Protein AF-0000000075077220 (afdb_homodimer)

pLDDT: mean 98.11, std 3.14, range [69.81, 98.94]

Structure (mmCIF, N/CA/C/O backbone):
data_AF-0000000075077220-model_v1
#
loop_
_entity.id
_entity.type
_entity.pdbx_description
1 polymer 'Antibiotic biosynthesis monooxygenase'
#
loop_
_atom_site.group_PDB
_atom_site.id
_atom_site.type_symbol
_atom_site.label_atom_id
_atom_site.label_alt_id
_atom_site.label_comp_id
_atom_site.label_asym_id
_atom_site.label_entity_id
_atom_site.label_seq_id
_atom_site.pdbx_PDB_ins_code
_atom_site.Cartn_x
_atom_site.Cartn_y
_atom_site.Cartn_z
_atom_site.occupancy
_atom_site.B_iso_or_equiv
_atom_site.auth_seq_id
_atom_site.auth_comp_id
_atom_site.auth_asym_id
_atom_site.auth_atom_id
_atom_site.pdbx_PDB_model_num
ATOM 1 N N . MET A 1 1 ? 5.246 -8.039 8.859 1 95.25 1 MET A N 1
ATOM 2 C CA . MET A 1 1 ? 5.109 -6.598 9.062 1 95.25 1 MET A CA 1
ATOM 3 C C . MET A 1 1 ? 3.67 -6.234 9.414 1 95.25 1 MET A C 1
ATOM 5 O O . MET A 1 1 ? 2.729 -6.871 8.938 1 95.25 1 MET A O 1
ATOM 9 N N . HIS A 1 2 ? 3.469 -5.238 10.32 1 98.38 2 HIS A N 1
ATOM 10 C CA . HIS A 1 2 ? 2.18 -4.617 10.609 1 98.38 2 HIS A CA 1
ATOM 11 C C . HIS A 1 2 ? 1.89 -3.477 9.641 1 98.38 2 HIS A C 1
ATOM 13 O O . HIS A 1 2 ? 2.555 -2.439 9.68 1 98.38 2 HIS A O 1
ATOM 19 N N . VAL A 1 3 ? 0.867 -3.68 8.766 1 98.75 3 VAL A N 1
ATOM 20 C CA . VAL A 1 3 ? 0.624 -2.709 7.699 1 98.75 3 VAL A CA 1
ATOM 21 C C . VAL A 1 3 ? -0.784 -2.135 7.836 1 98.75 3 VAL A C 1
ATOM 23 O O . VAL A 1 3 ? -1.736 -2.867 8.117 1 98.75 3 VAL A O 1
ATOM 26 N N . THR A 1 4 ? -0.879 -0.854 7.668 1 98.88 4 THR A N 1
ATOM 27 C CA . THR A 1 4 ? -2.168 -0.176 7.582 1 98.88 4 THR A CA 1
ATOM 28 C C . THR A 1 4 ? -2.258 0.653 6.305 1 98.88 4 THR A C 1
ATOM 30 O O . THR A 1 4 ? -1.327 1.391 5.969 1 98.88 4 THR A O 1
ATOM 33 N N . LEU A 1 5 ? -3.283 0.461 5.508 1 98.94 5 LEU A N 1
ATOM 34 C CA . LEU A 1 5 ? -3.668 1.419 4.477 1 98.94 5 LEU A CA 1
ATOM 35 C C . LEU A 1 5 ? -4.664 2.436 5.023 1 98.94 5 LEU A C 1
ATOM 37 O O . LEU A 1 5 ? -5.789 2.078 5.383 1 98.94 5 LEU A O 1
ATOM 41 N N . VAL A 1 6 ? -4.242 3.662 5.098 1 98.94 6 VAL A N 1
ATOM 42 C CA . VAL A 1 6 ? -5.129 4.727 5.551 1 98.94 6 VAL A CA 1
ATOM 43 C C . VAL A 1 6 ? -5.758 5.422 4.344 1 98.94 6 VAL A C 1
ATOM 45 O O . VAL A 1 6 ? -5.055 6.051 3.547 1 98.94 6 VAL A O 1
ATOM 48 N N . HIS A 1 7 ? -7.023 5.266 4.23 1 98.88 7 HIS A N 1
ATOM 49 C CA . HIS A 1 7 ? -7.789 5.934 3.182 1 98.88 7 HIS A CA 1
ATOM 50 C C . HIS A 1 7 ? -8.172 7.348 3.598 1 98.88 7 HIS A C 1
ATOM 52 O O . HIS A 1 7 ? -8.82 7.543 4.633 1 98.88 7 HIS A O 1
ATOM 58 N N . VAL A 1 8 ? -7.77 8.305 2.773 1 98.94 8 VAL A N 1
ATOM 59 C CA . VAL A 1 8 ? -7.949 9.719 3.1 1 98.94 8 VAL A CA 1
ATOM 60 C C . VAL A 1 8 ? -8.68 10.422 1.958 1 98.94 8 VAL A C 1
ATOM 62 O O . VAL A 1 8 ? -8.32 10.258 0.79 1 98.94 8 VAL A O 1
ATOM 65 N N . HIS A 1 9 ? -9.695 11.094 2.301 1 98.88 9 HIS A N 1
ATOM 66 C CA . HIS A 1 9 ? -10.383 12 1.387 1 98.88 9 HIS A CA 1
ATOM 67 C C . HIS A 1 9 ? -10.312 13.438 1.878 1 98.88 9 HIS A C 1
ATOM 69 O O . HIS A 1 9 ? -10.859 13.766 2.934 1 98.88 9 HIS A O 1
ATOM 75 N N . VAL A 1 10 ? -9.711 14.273 1.086 1 98.88 10 VAL A N 1
ATOM 76 C CA . VAL A 1 10 ? -9.406 15.656 1.462 1 98.88 10 VAL A CA 1
ATOM 77 C C . VAL A 1 10 ? -10.328 16.609 0.709 1 98.88 10 VAL A C 1
ATOM 79 O O . VAL A 1 10 ? -10.617 16.406 -0.472 1 98.88 10 VAL A O 1
ATOM 82 N N . LYS A 1 11 ? -10.766 17.656 1.387 1 98.81 11 LYS A N 1
ATOM 83 C CA . LYS A 1 11 ? -11.469 18.75 0.705 1 98.81 11 LYS A CA 1
ATOM 84 C C . LYS A 1 11 ? -10.617 19.344 -0.413 1 98.81 11 LYS A C 1
ATOM 86 O O . LYS A 1 11 ? -9.422 19.578 -0.23 1 98.81 11 LYS A O 1
ATOM 91 N N . LEU A 1 12 ? -11.281 19.625 -1.462 1 98.06 12 LEU A N 1
ATOM 92 C CA 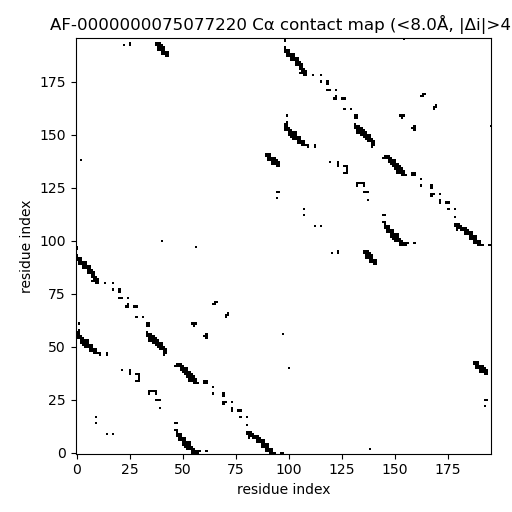. LEU A 1 12 ? -10.555 19.969 -2.682 1 98.06 12 LEU A CA 1
ATOM 93 C C . LEU A 1 12 ? -9.75 21.25 -2.494 1 98.06 12 LEU A C 1
ATOM 95 O O . LEU A 1 12 ? -8.703 21.422 -3.115 1 98.06 12 LEU A O 1
ATOM 99 N N . ASP A 1 13 ? -10.164 22.094 -1.646 1 98.44 13 ASP A N 1
ATOM 100 C CA . ASP A 1 13 ? -9.492 23.375 -1.46 1 98.44 13 ASP A CA 1
ATOM 101 C C . ASP A 1 13 ? -8.297 23.25 -0.521 1 98.44 13 ASP A C 1
ATOM 103 O O . ASP A 1 13 ? -7.559 24.203 -0.302 1 98.44 13 ASP A O 1
ATOM 107 N N . HIS A 1 14 ? -8.039 22 -0.077 1 98.81 14 HIS A N 1
ATOM 108 C CA . HIS A 1 14 ? -6.953 21.828 0.887 1 98.81 14 HIS A CA 1
ATOM 109 C C . HIS A 1 14 ? -5.961 20.766 0.417 1 98.81 14 HIS A C 1
ATOM 111 O O . HIS A 1 14 ? -5.137 20.297 1.201 1 98.81 14 HIS A O 1
ATOM 117 N N . ILE A 1 15 ? -5.992 20.438 -0.842 1 98.81 15 ILE A N 1
ATOM 118 C CA . ILE A 1 15 ? -5.16 19.359 -1.359 1 98.81 15 ILE A CA 1
ATOM 119 C C . ILE A 1 15 ? -3.686 19.703 -1.188 1 98.81 15 ILE A C 1
ATOM 121 O O . ILE A 1 15 ? -2.91 18.922 -0.644 1 98.81 15 ILE A O 1
ATOM 125 N N . ASP A 1 16 ? -3.283 20.906 -1.574 1 98.81 16 ASP A N 1
ATOM 126 C CA . ASP A 1 16 ? -1.881 21.297 -1.476 1 98.81 16 ASP A CA 1
ATOM 127 C C . ASP A 1 16 ? -1.436 21.375 -0.018 1 98.81 16 ASP A C 1
ATOM 129 O O . ASP A 1 16 ? -0.317 20.984 0.319 1 98.81 16 ASP A O 1
ATOM 133 N N . ASP A 1 17 ? -2.266 21.938 0.781 1 98.88 17 ASP A N 1
ATOM 134 C CA . ASP A 1 17 ? -1.979 22.016 2.209 1 98.88 17 ASP A CA 1
ATOM 135 C C . ASP A 1 17 ? -1.771 20.625 2.811 1 98.88 17 ASP A C 1
ATOM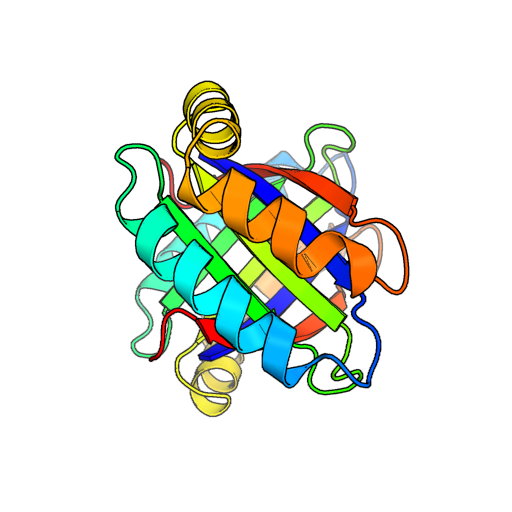 137 O O . ASP A 1 17 ? -0.838 20.422 3.588 1 98.88 17 ASP A O 1
ATOM 141 N N . PHE A 1 18 ? -2.648 19.75 2.414 1 98.94 18 PHE A N 1
ATOM 142 C CA . PHE A 1 18 ? -2.57 18.375 2.916 1 98.94 18 PHE A CA 1
ATOM 143 C C . PHE A 1 18 ? -1.264 17.719 2.49 1 98.94 18 PHE A C 1
ATOM 145 O O . PHE A 1 18 ? -0.6 17.062 3.299 1 98.94 18 PHE A O 1
ATOM 152 N N . ILE A 1 19 ? -0.891 17.922 1.241 1 98.88 19 ILE A N 1
ATOM 153 C CA . ILE A 1 19 ? 0.339 17.328 0.724 1 98.88 19 ILE A CA 1
ATOM 154 C C . ILE A 1 19 ? 1.537 17.859 1.503 1 98.88 19 ILE A C 1
ATOM 156 O O . ILE A 1 19 ? 2.408 17.094 1.922 1 98.88 19 ILE A O 1
ATOM 160 N N . ALA A 1 20 ? 1.551 19.141 1.8 1 98.88 20 ALA A N 1
ATOM 161 C CA . ALA A 1 20 ? 2.656 19.766 2.521 1 98.88 20 ALA A CA 1
ATOM 162 C C . ALA A 1 20 ? 2.738 19.234 3.955 1 98.88 20 ALA A C 1
ATOM 164 O O . ALA A 1 20 ? 3.82 18.891 4.434 1 98.88 20 ALA A O 1
ATOM 165 N N . ALA A 1 21 ? 1.592 19.188 4.609 1 98.94 21 ALA A N 1
ATOM 166 C CA . ALA A 1 21 ? 1.56 18.688 5.984 1 98.94 21 ALA A CA 1
ATOM 167 C C . ALA A 1 21 ? 1.972 17.219 6.055 1 98.94 21 ALA A C 1
ATOM 169 O O . ALA A 1 21 ? 2.688 16.812 6.973 1 98.94 21 ALA A O 1
ATOM 170 N N . THR A 1 22 ? 1.546 16.469 5.121 1 98.88 22 THR A N 1
ATOM 171 C CA . THR A 1 22 ? 1.806 15.031 5.133 1 98.88 22 THR A CA 1
ATOM 172 C C . THR A 1 22 ? 3.26 14.742 4.766 1 98.88 22 THR A C 1
ATOM 174 O O . THR A 1 22 ? 3.844 13.773 5.25 1 98.88 22 THR A O 1
ATOM 177 N N . LYS A 1 23 ? 3.838 15.609 3.961 1 98.81 23 LYS A N 1
ATOM 178 C CA . LYS A 1 23 ? 5.27 15.492 3.697 1 98.81 23 LYS A CA 1
ATOM 179 C C . LYS A 1 23 ? 6.074 15.547 4.992 1 98.81 23 LYS A C 1
ATOM 181 O O . LYS A 1 23 ? 6.984 14.742 5.199 1 98.81 23 LYS A O 1
ATOM 186 N N . ARG A 1 24 ? 5.746 16.484 5.84 1 98.75 24 ARG A N 1
ATOM 187 C CA . ARG A 1 24 ? 6.434 16.625 7.117 1 98.75 24 ARG A CA 1
ATOM 188 C C . ARG A 1 24 ? 6.246 15.383 7.98 1 98.75 24 ARG A C 1
ATOM 190 O O . ARG A 1 24 ? 7.199 14.906 8.602 1 98.75 24 ARG A O 1
ATOM 197 N N . ASN A 1 25 ? 5.051 14.898 8.008 1 98.81 25 ASN A N 1
ATOM 198 C CA . ASN A 1 25 ? 4.777 13.672 8.75 1 98.81 25 ASN A CA 1
ATOM 199 C C . ASN A 1 25 ? 5.555 12.492 8.18 1 98.81 25 ASN A C 1
ATOM 201 O O . ASN A 1 25 ? 6.109 11.688 8.93 1 98.81 25 ASN A O 1
ATOM 205 N N . HIS A 1 26 ? 5.559 12.359 6.867 1 98.81 26 HIS A N 1
ATOM 206 C CA . HIS A 1 26 ? 6.312 11.312 6.188 1 98.81 26 HIS A CA 1
ATOM 207 C C . HIS A 1 26 ? 7.789 11.367 6.562 1 98.81 26 HIS A C 1
ATOM 209 O O . HIS A 1 26 ? 8.367 10.359 6.98 1 98.81 26 HIS A O 1
ATOM 215 N N . GLU A 1 27 ? 8.375 12.547 6.473 1 98.75 27 GLU A N 1
ATOM 216 C CA . GLU A 1 27 ? 9.812 12.727 6.691 1 98.75 27 GLU A CA 1
ATOM 217 C C . GLU A 1 27 ? 10.203 12.367 8.125 1 98.75 27 GLU A C 1
ATOM 219 O O . GLU A 1 27 ? 11.281 11.836 8.359 1 98.75 27 GLU A O 1
ATOM 224 N N . ALA A 1 28 ? 9.359 12.664 9.008 1 98.81 28 ALA A N 1
ATOM 225 C CA . ALA A 1 28 ? 9.617 12.312 10.406 1 98.81 28 ALA A CA 1
ATOM 226 C C . ALA A 1 28 ? 9.367 10.828 10.664 1 98.81 28 ALA A C 1
ATOM 228 O O . ALA A 1 28 ? 10.117 10.18 11.383 1 98.81 28 ALA A O 1
ATOM 229 N N . SER A 1 29 ? 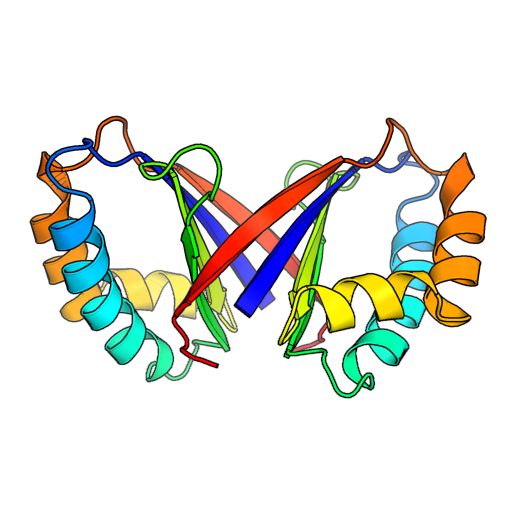8.305 10.258 10.07 1 98.81 29 SER A N 1
ATOM 230 C CA . SER A 1 29 ? 7.895 8.883 10.305 1 98.81 29 SER A CA 1
ATOM 231 C C . SER A 1 29 ? 8.961 7.898 9.828 1 98.81 29 SER A C 1
ATOM 233 O O . SER A 1 29 ? 9.219 6.891 10.492 1 98.81 29 SER A O 1
ATOM 235 N N . ILE A 1 30 ? 9.617 8.188 8.734 1 98.31 30 ILE A N 1
ATOM 236 C CA . ILE A 1 30 ? 10.57 7.234 8.164 1 98.31 30 ILE A CA 1
ATOM 237 C C . ILE A 1 30 ? 11.844 7.211 9 1 98.31 30 ILE A C 1
ATOM 239 O O . ILE A 1 30 ? 12.734 6.387 8.773 1 98.31 30 ILE A O 1
ATOM 243 N N . ARG A 1 31 ? 11.922 8.055 9.953 1 98.38 31 ARG A N 1
ATOM 244 C CA . ARG A 1 31 ? 13.07 8.078 10.852 1 98.38 31 ARG A CA 1
ATOM 245 C C . ARG A 1 31 ? 12.797 7.262 12.109 1 98.38 31 ARG A C 1
ATOM 247 O O . ARG A 1 31 ? 13.703 7.023 12.914 1 98.38 31 ARG A O 1
ATOM 254 N N . GLU A 1 32 ? 11.602 6.859 12.266 1 98.5 32 GLU A N 1
ATOM 255 C CA . GLU A 1 32 ? 11.25 6.027 13.414 1 98.5 32 GLU A CA 1
ATOM 256 C C . GLU A 1 32 ? 11.875 4.641 13.305 1 98.5 32 GLU A C 1
ATOM 258 O O . GLU A 1 32 ? 11.867 4.031 12.234 1 98.5 32 GLU A O 1
ATOM 263 N N . ALA A 1 33 ? 12.344 4.027 14.453 1 96.31 33 ALA A N 1
ATOM 264 C CA . ALA A 1 33 ? 13.086 2.77 14.461 1 96.31 33 ALA A CA 1
ATOM 265 C C . ALA A 1 33 ? 12.227 1.618 13.953 1 96.31 33 ALA A C 1
ATOM 267 O O . ALA A 1 33 ? 12.727 0.705 13.289 1 96.31 33 ALA A O 1
ATOM 268 N N . GLY A 1 34 ? 11.008 1.661 14.203 1 97.38 34 GLY A N 1
ATOM 269 C CA . GLY A 1 34 ? 10.141 0.55 13.844 1 97.38 34 GLY A CA 1
ATOM 270 C C . GLY A 1 34 ? 9.461 0.735 12.5 1 97.38 34 GLY A C 1
ATOM 271 O O . GLY A 1 34 ? 8.711 -0.138 12.047 1 97.38 34 GLY A O 1
ATOM 272 N N . ASN A 1 35 ? 9.719 1.857 11.789 1 98.31 35 ASN A N 1
ATOM 273 C CA . ASN A 1 35 ? 9.078 2.121 10.508 1 98.31 35 ASN A CA 1
ATOM 274 C C . ASN A 1 35 ? 9.781 1.39 9.367 1 98.31 35 ASN A C 1
ATOM 276 O O . ASN A 1 35 ? 11.008 1.41 9.273 1 98.31 35 ASN A O 1
ATOM 280 N N . ARG A 1 36 ? 9.078 0.755 8.555 1 97.44 36 ARG A N 1
ATOM 281 C CA . ARG A 1 36 ? 9.586 0.127 7.34 1 97.44 36 ARG A CA 1
ATOM 282 C C . ARG A 1 36 ? 9.227 0.947 6.105 1 97.44 36 ARG A C 1
ATOM 284 O O . ARG A 1 36 ? 10.039 1.102 5.195 1 97.44 36 ARG A O 1
ATOM 291 N N . ARG A 1 37 ? 7.969 1.417 6.203 1 97 37 ARG A N 1
ATOM 292 C CA . ARG A 1 37 ? 7.48 2.232 5.094 1 97 37 ARG A CA 1
ATOM 293 C C . ARG A 1 37 ? 6.438 3.234 5.57 1 97 37 ARG A C 1
ATOM 295 O O . ARG A 1 37 ? 5.617 2.922 6.438 1 97 37 ARG A O 1
ATOM 302 N N . PHE A 1 38 ? 6.422 4.379 4.938 1 98.69 38 PHE A N 1
ATOM 303 C CA . PHE A 1 38 ? 5.379 5.395 5.043 1 98.69 38 PHE A CA 1
ATOM 304 C C . PHE A 1 38 ? 5.191 6.121 3.717 1 98.69 38 PHE A C 1
ATOM 306 O O . PHE A 1 38 ? 5.707 7.227 3.531 1 98.69 38 PHE A O 1
ATOM 313 N N . ASP A 1 39 ? 4.52 5.531 2.811 1 98.81 39 ASP A N 1
ATOM 314 C CA . ASP A 1 39 ? 4.328 6.094 1.477 1 98.81 39 ASP A CA 1
ATOM 315 C C . ASP A 1 39 ? 3.055 6.934 1.411 1 98.81 39 ASP A C 1
ATOM 317 O O . ASP A 1 39 ? 2.035 6.57 1.999 1 98.81 39 ASP A O 1
ATOM 321 N N . VAL A 1 40 ? 3.133 8.008 0.71 1 98.94 40 VAL A N 1
ATOM 322 C CA . VAL A 1 40 ? 1.995 8.883 0.449 1 98.94 40 VAL A CA 1
ATOM 323 C C . VAL A 1 40 ? 1.596 8.789 -1.021 1 98.94 40 VAL A C 1
ATOM 325 O O . VAL A 1 40 ? 2.375 9.148 -1.907 1 98.94 40 VAL A O 1
ATOM 328 N N . LEU A 1 41 ? 0.381 8.281 -1.232 1 98.88 41 LEU A N 1
ATOM 329 C CA . LEU A 1 41 ? -0.121 8.039 -2.58 1 98.88 41 LEU A CA 1
ATOM 330 C C . LEU A 1 41 ? -1.305 8.945 -2.893 1 98.88 41 LEU A C 1
ATOM 332 O O . LEU A 1 41 ? -2.158 9.18 -2.035 1 98.88 41 LEU A O 1
ATOM 336 N N . GLN A 1 42 ? -1.361 9.43 -4.121 1 98.88 42 GLN A N 1
ATOM 337 C CA . GLN A 1 42 ? -2.484 10.242 -4.57 1 98.88 42 GLN A CA 1
ATOM 338 C C . GLN A 1 42 ? -3.143 9.633 -5.805 1 98.88 42 GLN A C 1
ATOM 340 O O . GLN A 1 42 ? -2.455 9.188 -6.727 1 98.88 42 GLN A O 1
ATOM 345 N N . SER A 1 43 ? -4.488 9.578 -5.812 1 98.81 43 SER A N 1
ATOM 346 C CA . SER A 1 43 ? -5.23 9.102 -6.977 1 98.81 43 SER A CA 1
ATOM 347 C C . SER A 1 43 ? -5.086 10.062 -8.148 1 98.81 43 SER A C 1
ATOM 349 O O . SER A 1 43 ? -5.344 11.266 -8.016 1 98.81 43 SER A O 1
ATOM 351 N N . PRO A 1 44 ? -4.656 9.562 -9.258 1 98 44 PRO A N 1
ATOM 352 C CA . PRO A 1 44 ? -4.609 10.453 -10.422 1 98 44 PRO A CA 1
ATOM 353 C C . PRO 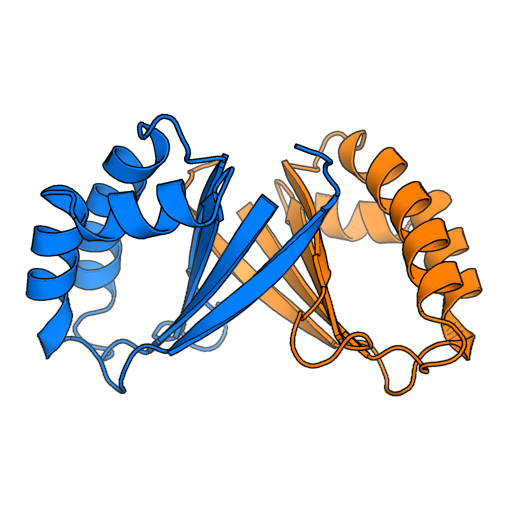A 1 44 ? -6 10.812 -10.945 1 98 44 PRO A C 1
ATOM 355 O O . PRO A 1 44 ? -6.172 11.852 -11.586 1 98 44 PRO A O 1
ATOM 358 N N . GLU A 1 45 ? -7.031 10.031 -10.641 1 97.56 45 GLU A N 1
ATOM 359 C CA . GLU A 1 45 ? -8.383 10.227 -11.156 1 97.56 45 GLU A CA 1
ATOM 360 C C . GLU A 1 45 ? -9.203 11.117 -10.234 1 97.56 45 GLU A C 1
ATOM 362 O O . GLU A 1 45 ? -10.117 11.812 -10.68 1 97.56 45 GLU A O 1
ATOM 367 N N . ASN A 1 46 ? -8.898 11.062 -8.945 1 98.06 46 ASN A N 1
ATOM 368 C CA . ASN A 1 46 ? -9.547 11.859 -7.91 1 98.06 46 ASN A CA 1
ATOM 369 C C . ASN A 1 46 ? -8.523 12.547 -7.012 1 98.06 46 ASN A C 1
ATOM 371 O O . ASN A 1 46 ? -8.156 12.016 -5.965 1 98.06 46 ASN A O 1
ATOM 375 N N . PRO A 1 47 ? -8.133 13.719 -7.328 1 97.62 47 PRO A N 1
ATOM 376 C CA . PRO A 1 47 ? -6.98 14.352 -6.688 1 97.62 47 PRO A CA 1
ATOM 377 C C . PRO A 1 47 ? -7.152 14.508 -5.18 1 97.62 47 PRO A C 1
ATOM 379 O O . PRO A 1 47 ? -6.172 14.695 -4.457 1 97.62 47 PRO A O 1
ATOM 382 N N . GLY A 1 48 ? -8.375 14.438 -4.68 1 98.69 48 GLY A N 1
ATOM 383 C CA . GLY A 1 48 ? -8.609 14.555 -3.25 1 98.69 48 GLY A CA 1
ATOM 384 C C . GLY A 1 48 ? -8.453 13.242 -2.51 1 98.69 48 GLY A C 1
ATOM 385 O O . GLY A 1 48 ? -8.539 13.195 -1.281 1 98.69 48 GLY A O 1
ATOM 386 N N . GLN A 1 49 ? -8.25 12.148 -3.225 1 98.81 49 GLN A N 1
ATOM 387 C CA . GLN A 1 49 ? -8.125 10.828 -2.617 1 98.81 49 GLN A CA 1
ATOM 388 C C . GLN A 1 49 ? -6.66 10.43 -2.463 1 98.81 49 GLN A C 1
ATOM 390 O O . GLN A 1 49 ? -5.891 10.492 -3.422 1 98.81 49 GLN A O 1
ATOM 395 N N . PHE A 1 50 ? -6.297 10.031 -1.186 1 98.94 50 PHE A N 1
ATOM 396 C CA . PHE A 1 50 ? -4.945 9.586 -0.863 1 98.94 50 PHE A CA 1
ATOM 397 C C . PHE A 1 50 ? -4.977 8.25 -0.131 1 98.94 50 PHE A C 1
ATOM 399 O O . PHE A 1 50 ? -5.992 7.887 0.46 1 98.94 50 PHE A O 1
ATOM 406 N N . ILE A 1 51 ? -3.912 7.566 -0.205 1 98.94 51 ILE A N 1
ATOM 407 C CA . ILE A 1 51 ? -3.582 6.449 0.672 1 98.94 51 ILE A CA 1
ATOM 408 C C . ILE A 1 51 ? -2.266 6.73 1.394 1 98.94 51 ILE A C 1
ATOM 410 O O . ILE A 1 51 ? -1.287 7.152 0.771 1 98.94 51 ILE A O 1
ATOM 414 N N . LEU A 1 52 ? -2.27 6.637 2.648 1 98.94 52 LEU A N 1
ATOM 415 C CA . LEU A 1 52 ? -1.027 6.484 3.398 1 98.94 52 LEU A CA 1
ATOM 416 C C . LEU A 1 52 ? -0.725 5.012 3.66 1 98.94 52 LEU A C 1
ATOM 418 O O . LEU A 1 52 ? -1.493 4.328 4.336 1 98.94 52 LEU A O 1
ATOM 422 N N . TYR A 1 53 ? 0.315 4.531 3.035 1 98.88 53 TYR A N 1
ATOM 423 C CA . TYR A 1 53 ? 0.8 3.17 3.242 1 98.88 53 TYR A CA 1
ATOM 424 C C . TYR A 1 53 ? 1.79 3.113 4.398 1 98.88 53 TYR A C 1
ATOM 426 O O . TYR A 1 53 ? 2.945 3.521 4.254 1 98.88 53 TYR A O 1
ATOM 434 N N . GLU A 1 54 ? 1.354 2.561 5.512 1 98.88 54 GLU A N 1
ATOM 435 C CA . GLU A 1 54 ? 2.156 2.533 6.73 1 98.88 54 GLU A CA 1
ATOM 436 C C . GLU A 1 54 ? 2.559 1.108 7.098 1 98.88 54 GLU A C 1
ATOM 438 O O . GLU A 1 54 ? 1.702 0.269 7.383 1 98.88 54 GLU A O 1
ATOM 443 N N . ALA A 1 55 ? 3.818 0.85 7.082 1 98.62 55 ALA A N 1
ATOM 444 C CA . ALA A 1 55 ? 4.352 -0.456 7.457 1 98.62 55 ALA A CA 1
ATOM 445 C C . ALA A 1 55 ? 5.34 -0.333 8.617 1 98.62 55 ALA A C 1
ATOM 447 O O . ALA A 1 55 ? 6.281 0.461 8.555 1 98.62 55 ALA A O 1
ATOM 448 N N . TYR A 1 56 ? 5.105 -1.087 9.625 1 98.56 56 TYR A N 1
ATOM 449 C CA . TYR A 1 56 ? 5.949 -1.119 10.812 1 98.56 56 TYR A CA 1
ATOM 450 C C . TYR A 1 56 ? 6.375 -2.547 11.141 1 98.56 56 TYR A C 1
ATOM 452 O O . TYR A 1 56 ? 5.703 -3.504 10.758 1 98.56 56 TYR A O 1
ATOM 460 N N . VAL A 1 57 ? 7.418 -2.652 11.883 1 97.81 57 VAL A N 1
ATOM 461 C CA . VAL A 1 57 ? 7.957 -3.953 12.266 1 97.81 57 VAL A CA 1
ATOM 462 C C . VAL A 1 57 ? 6.934 -4.715 13.102 1 97.81 57 VAL A C 1
ATOM 464 O O . VAL A 1 57 ? 6.742 -5.918 12.922 1 97.81 57 VAL A O 1
ATOM 467 N N . SER A 1 58 ? 6.285 -3.963 14.047 1 97.56 58 SER A N 1
ATOM 468 C CA . SER A 1 58 ? 5.34 -4.594 14.961 1 97.56 58 SER A CA 1
ATOM 469 C C . SER A 1 58 ? 4.137 -3.695 15.219 1 97.56 58 SER A C 1
ATOM 471 O O . SER A 1 58 ? 4.152 -2.512 14.875 1 97.56 58 SER A O 1
ATOM 473 N N . ALA A 1 59 ? 3.129 -4.305 15.789 1 97.81 59 ALA A N 1
ATOM 474 C CA . ALA A 1 59 ? 1.96 -3.537 16.203 1 97.81 59 ALA A CA 1
ATOM 475 C C . ALA A 1 59 ? 2.34 -2.475 17.234 1 97.81 59 ALA A C 1
ATOM 477 O O . ALA A 1 59 ? 1.76 -1.386 17.25 1 97.81 59 ALA A O 1
ATOM 478 N N . GLU A 1 60 ? 3.285 -2.77 18.062 1 98.38 60 GLU A N 1
ATOM 479 C CA . GLU A 1 60 ? 3.756 -1.817 19.062 1 98.38 60 GLU A CA 1
ATOM 480 C C . GLU A 1 60 ? 4.406 -0.603 18.406 1 98.38 60 GLU A C 1
ATOM 482 O O . GLU A 1 60 ? 4.227 0.527 18.875 1 98.38 60 GLU A O 1
ATOM 487 N N . ASP A 1 61 ? 5.145 -0.849 17.359 1 98.5 61 ASP A N 1
ATOM 488 C CA . ASP A 1 61 ? 5.781 0.248 16.641 1 98.5 61 ASP A CA 1
ATOM 489 C C . ASP A 1 61 ? 4.738 1.159 16 1 98.5 61 ASP A C 1
ATOM 491 O O . ASP A 1 61 ? 4.891 2.383 16 1 98.5 61 ASP A O 1
ATOM 495 N N . ALA A 1 62 ? 3.729 0.557 15.461 1 98.44 62 ALA A N 1
ATOM 496 C CA . ALA A 1 62 ? 2.643 1.341 14.883 1 98.44 62 ALA A CA 1
ATOM 497 C C . ALA A 1 62 ? 1.946 2.188 15.938 1 98.44 62 ALA A C 1
ATOM 499 O O . ALA A 1 62 ? 1.632 3.357 15.703 1 98.44 62 ALA A O 1
ATOM 500 N N . ALA A 1 63 ? 1.718 1.578 17.094 1 98.25 63 ALA A N 1
ATOM 501 C CA . ALA A 1 63 ? 1.095 2.301 18.203 1 98.25 63 ALA A CA 1
ATOM 502 C C . ALA A 1 63 ? 1.977 3.457 18.672 1 98.25 63 ALA A C 1
ATOM 504 O O . ALA A 1 63 ? 1.474 4.531 19 1 98.25 63 ALA A O 1
ATOM 505 N N . ALA A 1 64 ? 3.25 3.275 18.703 1 98.5 64 ALA A N 1
ATOM 506 C CA . ALA A 1 64 ? 4.199 4.305 19.125 1 98.5 64 ALA A CA 1
ATOM 507 C C . ALA A 1 64 ? 4.152 5.504 18.172 1 98.5 64 ALA A C 1
ATOM 509 O O . ALA A 1 64 ? 4.281 6.652 18.609 1 98.5 64 ALA A O 1
ATOM 510 N N . HIS A 1 65 ? 4.012 5.242 16.906 1 98.75 65 HIS A N 1
ATOM 511 C CA . HIS A 1 65 ? 3.898 6.309 15.914 1 98.75 65 HIS A CA 1
ATOM 512 C C . HIS A 1 65 ? 2.791 7.289 16.281 1 98.75 65 HIS A C 1
ATOM 514 O O . HIS A 1 65 ? 2.965 8.5 16.156 1 98.75 65 HIS A O 1
ATOM 520 N N . LYS A 1 66 ? 1.699 6.805 16.812 1 98.19 66 LYS A N 1
ATOM 521 C CA . LYS A 1 66 ? 0.518 7.613 17.094 1 98.19 66 LYS A CA 1
ATOM 522 C C . LYS A 1 66 ? 0.718 8.461 18.344 1 98.19 66 LYS A C 1
ATOM 524 O O . LYS A 1 66 ? -0.12 9.297 18.672 1 98.19 66 LYS A O 1
ATOM 529 N N . GLN A 1 67 ? 1.849 8.227 18.953 1 98.25 67 GLN A N 1
ATOM 530 C CA . GLN A 1 67 ? 2.16 8.992 20.156 1 98.25 67 GLN A CA 1
ATOM 531 C C . GLN A 1 67 ? 3.236 10.039 19.875 1 98.25 67 GLN A C 1
ATOM 533 O O . GLN A 1 67 ? 3.559 10.852 20.75 1 98.25 67 GLN A O 1
ATOM 538 N N . THR A 1 68 ? 3.77 10.039 18.75 1 98.69 68 THR A N 1
ATOM 539 C CA . THR A 1 68 ? 4.855 10.961 18.422 1 98.69 68 THR A CA 1
ATOM 540 C C . THR A 1 68 ? 4.328 12.383 18.266 1 98.69 68 THR A C 1
ATOM 542 O O . THR A 1 68 ? 3.152 12.586 17.953 1 98.69 68 THR A O 1
ATOM 545 N N . GLU A 1 69 ? 5.211 13.352 18.391 1 98.62 69 GLU A N 1
ATOM 546 C CA . GLU A 1 69 ? 4.863 14.758 18.203 1 98.62 69 GLU A CA 1
ATOM 547 C C . GLU A 1 69 ? 4.449 15.039 16.766 1 98.62 69 GLU A C 1
ATOM 549 O O . GLU A 1 69 ? 3.51 15.797 16.516 1 98.62 69 GLU A O 1
ATOM 554 N N . HIS A 1 70 ? 5.199 14.414 15.828 1 98.81 70 HIS A N 1
ATOM 555 C CA . HIS A 1 70 ? 4.898 14.711 14.43 1 98.81 70 HIS A CA 1
ATOM 556 C C . HIS A 1 70 ? 3.539 14.148 14.031 1 98.81 70 HIS A C 1
ATOM 558 O O . HIS A 1 70 ? 2.803 14.773 13.266 1 98.81 70 HIS A O 1
ATOM 564 N N . TYR A 1 71 ? 3.17 13 14.492 1 98.81 71 TYR A N 1
ATOM 565 C CA . TYR A 1 71 ? 1.846 12.469 14.195 1 98.81 71 TYR A CA 1
ATOM 566 C C . TYR A 1 71 ? 0.754 13.352 14.789 1 98.81 71 TYR A C 1
ATOM 568 O O . TYR A 1 71 ? -0.215 13.688 14.102 1 98.81 71 TYR A O 1
ATOM 576 N N . LEU A 1 72 ? 0.914 13.703 16.062 1 98.75 72 LEU A N 1
ATOM 577 C CA . LEU A 1 72 ? -0.096 14.516 16.734 1 98.75 72 LEU A CA 1
ATOM 578 C C . LEU A 1 72 ? -0.259 15.867 16.047 1 98.75 72 LEU A C 1
ATOM 580 O O . LEU A 1 72 ? -1.382 16.344 15.859 1 98.75 72 LEU A O 1
ATOM 584 N N . ALA A 1 73 ? 0.815 16.469 15.695 1 98.75 73 ALA A N 1
ATOM 585 C CA . ALA A 1 73 ? 0.767 17.734 14.961 1 98.75 73 ALA A CA 1
ATOM 586 C C . ALA A 1 73 ? 0.049 17.562 13.625 1 98.75 73 ALA A C 1
ATOM 588 O O . ALA A 1 73 ? -0.79 18.391 13.258 1 98.75 73 ALA A O 1
ATOM 589 N N . TRP A 1 74 ? 0.393 16.5 12.867 1 98.88 74 TRP A N 1
ATOM 590 C CA . TRP A 1 74 ? -0.239 16.219 11.586 1 98.88 74 TRP A CA 1
ATOM 591 C C . TRP A 1 74 ? -1.739 16 11.75 1 98.88 74 TRP A C 1
ATOM 593 O O . TRP A 1 74 ? -2.545 16.609 11.039 1 98.88 74 TRP A O 1
ATOM 603 N N . ARG A 1 75 ? -2.088 15.109 12.727 1 98.75 75 ARG A N 1
ATOM 604 C CA . ARG A 1 75 ? -3.484 14.773 12.992 1 98.75 75 ARG A CA 1
ATOM 605 C C . ARG A 1 75 ? -4.305 16.031 13.25 1 98.75 75 ARG A C 1
ATOM 607 O O . ARG A 1 75 ? -5.367 16.219 12.656 1 98.75 75 ARG A O 1
ATOM 614 N N . ASP A 1 76 ? -3.787 16.953 14.047 1 98.75 76 ASP A N 1
ATOM 615 C CA . ASP A 1 76 ? -4.504 18.172 14.383 1 98.75 76 ASP A CA 1
ATOM 616 C C . ASP A 1 76 ? -4.562 19.125 13.188 1 98.75 76 ASP A C 1
ATOM 618 O O . ASP A 1 76 ? -5.59 19.766 12.953 1 98.75 76 ASP A O 1
ATOM 622 N N . THR A 1 77 ? -3.525 19.188 12.5 1 98.88 77 THR A N 1
ATOM 623 C CA . THR A 1 77 ? -3.416 20.094 11.367 1 98.88 77 THR A CA 1
ATOM 624 C C . THR A 1 77 ? -4.43 19.75 10.289 1 98.88 77 THR A C 1
ATOM 626 O O . THR A 1 77 ? -5.082 20.625 9.727 1 98.88 77 THR A O 1
ATOM 629 N N . VAL A 1 78 ? -4.633 18.469 10.055 1 98.81 78 VAL A N 1
ATOM 630 C CA . VAL A 1 78 ? -5.371 18.078 8.852 1 98.81 78 VAL A CA 1
ATOM 631 C C . VAL A 1 78 ? -6.828 17.797 9.219 1 98.81 78 VAL A C 1
ATOM 633 O O . VAL A 1 78 ? -7.656 17.562 8.336 1 98.81 78 VAL A O 1
ATOM 636 N N . ALA A 1 79 ? -7.16 17.859 10.445 1 98.62 79 ALA A N 1
ATOM 637 C CA . ALA A 1 79 ? -8.461 17.406 10.93 1 98.62 79 ALA A CA 1
ATOM 638 C C . ALA A 1 79 ? -9.594 18.109 10.188 1 98.62 79 ALA A C 1
ATOM 640 O O . ALA A 1 79 ? -10.539 17.469 9.734 1 98.62 79 ALA A O 1
ATOM 641 N N . ASP A 1 80 ? -9.484 19.375 9.891 1 98.5 80 ASP A N 1
ATOM 642 C CA . ASP A 1 80 ? -10.562 20.156 9.297 1 98.5 80 ASP A CA 1
ATOM 643 C C . ASP A 1 80 ? -10.523 20.078 7.77 1 98.5 80 ASP A C 1
ATOM 645 O O . ASP A 1 80 ? -11.391 20.625 7.09 1 98.5 80 ASP A O 1
ATOM 649 N N . TRP A 1 81 ? -9.57 19.438 7.281 1 98.81 81 TRP A N 1
ATOM 650 C CA . TRP A 1 81 ? -9.406 19.359 5.836 1 98.81 81 TRP A CA 1
ATOM 651 C C . TRP A 1 81 ? -10.016 18.078 5.285 1 98.81 81 TRP A C 1
ATOM 653 O O . TRP A 1 81 ? -10.086 17.891 4.066 1 98.81 81 TRP A O 1
ATOM 663 N N . MET A 1 82 ? -10.523 17.188 6.215 1 98.88 82 MET A N 1
ATOM 664 C CA . MET A 1 82 ? -11.086 15.898 5.809 1 98.88 82 MET A CA 1
ATOM 665 C C . MET A 1 82 ? -12.5 16.062 5.262 1 98.88 82 MET A C 1
ATOM 667 O O . MET A 1 82 ? -13.344 16.703 5.898 1 98.88 82 MET A O 1
ATOM 671 N N . ALA A 1 83 ? -12.688 15.492 4.082 1 98.75 83 ALA A N 1
ATOM 672 C CA . ALA A 1 83 ? -14.031 15.469 3.512 1 98.75 83 ALA A CA 1
ATOM 673 C C . ALA A 1 83 ? -14.875 14.367 4.152 1 98.75 83 ALA A C 1
ATOM 675 O O . ALA A 1 83 ? -16.109 14.43 4.109 1 98.75 83 ALA A O 1
ATOM 676 N N . GLU A 1 84 ? -14.32 13.359 4.68 1 98.62 84 GLU A N 1
ATOM 677 C CA . GLU A 1 84 ? -14.859 12.25 5.461 1 98.62 84 GLU A CA 1
ATOM 678 C C . GLU A 1 84 ? -13.828 11.711 6.441 1 98.62 84 GLU A C 1
ATOM 680 O O . GLU A 1 84 ? -12.633 11.977 6.301 1 98.62 84 GLU A O 1
ATOM 685 N N . PRO A 1 85 ? -14.242 11.031 7.434 1 98.5 85 PRO A N 1
ATOM 686 C CA . PRO A 1 85 ? -13.273 10.469 8.375 1 98.5 85 PRO A CA 1
ATOM 687 C C . PRO A 1 85 ? -12.273 9.539 7.695 1 98.5 85 PRO A C 1
ATOM 689 O O . PRO A 1 85 ? -12.641 8.781 6.789 1 98.5 85 PRO A O 1
ATOM 692 N N . ARG A 1 86 ? -11.016 9.586 8.117 1 98.75 86 ARG A N 1
ATOM 693 C CA . ARG A 1 86 ? -9.992 8.672 7.621 1 98.75 86 ARG A CA 1
ATOM 694 C C . ARG A 1 86 ? -10.297 7.238 8.031 1 98.75 86 ARG A C 1
ATOM 696 O O . ARG A 1 86 ? -10.891 7 9.086 1 98.75 86 ARG A O 1
ATOM 703 N N . GLN A 1 87 ? -9.961 6.383 7.223 1 98.56 87 GLN A N 1
ATOM 704 C CA . GLN A 1 87 ? -10.195 4.969 7.5 1 98.56 87 GLN A CA 1
ATOM 705 C C . GLN A 1 87 ? -8.906 4.168 7.383 1 98.56 87 GLN A C 1
ATOM 707 O O . GLN A 1 87 ? -8.289 4.117 6.312 1 98.56 87 GLN A O 1
ATOM 712 N N . GLY A 1 88 ? -8.469 3.561 8.43 1 98.69 88 GLY A N 1
ATOM 713 C CA . GLY A 1 88 ? -7.336 2.652 8.414 1 98.69 88 GLY A CA 1
ATOM 714 C C . GLY A 1 88 ? -7.738 1.193 8.312 1 98.69 88 GLY A C 1
ATOM 715 O O . GLY A 1 88 ? -8.578 0.721 9.078 1 98.69 88 GLY A O 1
ATOM 716 N N . ILE A 1 89 ? -7.23 0.507 7.402 1 98.69 89 ILE A N 1
ATOM 717 C CA . ILE A 1 89 ? -7.465 -0.925 7.258 1 98.69 89 ILE A CA 1
ATOM 718 C C . ILE A 1 89 ? -6.164 -1.689 7.496 1 98.69 89 ILE A C 1
ATOM 720 O O . ILE A 1 89 ? -5.16 -1.444 6.82 1 98.69 89 ILE A O 1
ATOM 724 N N . ARG A 1 90 ? -6.223 -2.648 8.375 1 98.56 90 ARG A N 1
ATOM 725 C CA . ARG A 1 90 ? -5.047 -3.406 8.789 1 98.56 90 ARG A CA 1
ATOM 726 C C . ARG A 1 90 ? -4.809 -4.598 7.863 1 98.56 90 ARG A C 1
ATOM 728 O O . ARG A 1 90 ? -5.758 -5.281 7.469 1 98.56 90 ARG A O 1
ATOM 735 N N . TYR A 1 91 ? -3.547 -4.84 7.586 1 98.75 91 TYR A N 1
ATOM 736 C CA . TYR A 1 91 ? -3.092 -6.023 6.867 1 98.75 91 TYR A CA 1
ATOM 737 C C . TYR A 1 91 ? -1.864 -6.629 7.539 1 98.75 91 TYR A C 1
ATOM 739 O O . TYR A 1 91 ? -1.176 -5.961 8.312 1 98.75 91 TYR A O 1
ATOM 747 N N . GLU A 1 92 ? -1.648 -7.844 7.258 1 98.44 92 GLU A N 1
ATOM 748 C CA . GLU A 1 92 ? -0.378 -8.5 7.547 1 98.44 92 GLU A CA 1
ATOM 749 C C . GLU A 1 92 ? 0.54 -8.492 6.328 1 98.44 92 GLU A C 1
ATOM 751 O O . GLU A 1 92 ? 0.16 -8.969 5.258 1 98.44 92 GLU A O 1
ATOM 756 N N . GLY A 1 93 ? 1.731 -7.965 6.488 1 98.62 93 GLY A N 1
ATOM 757 C CA . GLY A 1 93 ? 2.721 -8.055 5.43 1 98.62 93 GLY A CA 1
ATOM 758 C C . GLY A 1 93 ? 3.391 -9.414 5.355 1 98.62 93 GLY A C 1
ATOM 759 O O . GLY A 1 93 ? 4.156 -9.789 6.25 1 98.62 93 GLY A O 1
ATOM 760 N N . LEU A 1 94 ? 3.121 -10.148 4.324 1 98.62 94 LEU A N 1
ATOM 761 C CA . LEU A 1 94 ? 3.707 -11.477 4.164 1 98.62 94 LEU A CA 1
ATOM 762 C C . LEU A 1 94 ? 5.105 -11.383 3.562 1 98.62 94 LEU A C 1
ATOM 764 O O . LEU A 1 94 ? 6.027 -12.07 4.012 1 98.62 94 LEU A O 1
ATOM 768 N N . PHE A 1 95 ? 5.215 -10.57 2.488 1 98.31 95 PHE A N 1
ATOM 769 C CA . PHE A 1 95 ? 6.492 -10.352 1.817 1 98.31 95 PHE A CA 1
ATOM 770 C C . PHE A 1 95 ? 6.684 -8.867 1.498 1 98.31 95 PHE A C 1
ATOM 772 O O . PHE A 1 95 ? 5.738 -8.188 1.089 1 98.31 95 PHE A O 1
ATOM 779 N N . PRO A 1 96 ? 7.848 -8.359 1.563 1 97.31 96 PRO A N 1
ATOM 780 C CA . PRO A 1 96 ? 9.016 -9.07 2.09 1 97.31 96 PRO A CA 1
ATOM 781 C C . PRO A 1 96 ? 8.844 -9.484 3.549 1 97.31 96 PRO A C 1
ATOM 783 O O . PRO A 1 96 ? 7.98 -8.953 4.25 1 97.31 96 PRO A O 1
ATOM 786 N N . GLN A 1 97 ? 9.711 -10.625 3.926 1 87.31 97 GLN A N 1
ATOM 787 C CA . GLN A 1 97 ? 9.719 -11.062 5.316 1 87.31 97 GLN A CA 1
ATOM 788 C C . GLN A 1 97 ? 10.57 -10.141 6.18 1 87.31 97 GLN A C 1
ATOM 790 O O . GLN A 1 97 ? 11.695 -9.781 5.801 1 87.31 97 GLN A O 1
ATOM 795 N N . GLY A 1 98 ? 9.969 -9.578 7.324 1 69.81 98 GLY A N 1
ATOM 796 C CA . GLY A 1 98 ? 10.758 -8.781 8.25 1 69.81 98 GLY A CA 1
ATOM 797 C C . GLY A 1 98 ? 9.914 -7.887 9.141 1 69.81 98 GLY A C 1
ATOM 798 O O . GLY A 1 98 ? 8.711 -7.746 8.93 1 69.81 98 GLY A O 1
ATOM 799 N N . MET B 1 1 ? 6.691 8.055 -8.133 1 95.38 1 MET B N 1
ATOM 800 C CA . MET B 1 1 ? 6.617 6.617 -8.375 1 95.38 1 MET B CA 1
ATOM 801 C C . MET B 1 1 ? 5.277 6.234 -8.984 1 95.38 1 MET B C 1
ATOM 803 O O . MET B 1 1 ? 4.254 6.852 -8.688 1 95.38 1 MET B O 1
ATOM 807 N N . HIS B 1 2 ? 5.266 5.215 -9.922 1 98.38 2 HIS B N 1
ATOM 808 C CA . HIS B 1 2 ? 4.062 4.574 -10.438 1 98.38 2 HIS B CA 1
ATOM 809 C C . HIS B 1 2 ? 3.619 3.426 -9.539 1 98.38 2 HIS B C 1
ATOM 811 O O . HIS B 1 2 ? 4.297 2.4 -9.453 1 98.38 2 HIS B O 1
ATOM 817 N N . VAL B 1 3 ? 2.447 3.607 -8.867 1 98.75 3 VAL B N 1
ATOM 818 C CA . VAL B 1 3 ? 2.029 2.633 -7.863 1 98.75 3 VAL B CA 1
ATOM 819 C C . VAL B 1 3 ? 0.681 2.031 -8.258 1 98.75 3 VAL B C 1
ATOM 821 O O . VAL B 1 3 ? -0.217 2.748 -8.711 1 98.75 3 VAL B O 1
ATOM 824 N N . THR B 1 4 ? 0.583 0.753 -8.102 1 98.88 4 THR B N 1
ATOM 825 C CA . THR B 1 4 ? -0.688 0.052 -8.258 1 98.88 4 THR B CA 1
ATOM 826 C C . THR B 1 4 ? -0.994 -0.784 -7.016 1 98.88 4 THR B C 1
ATOM 828 O O . THR B 1 4 ? -0.128 -1.504 -6.516 1 98.88 4 THR B O 1
ATOM 831 N N . LEU B 1 5 ? -2.152 -0.604 -6.422 1 98.94 5 LEU B N 1
ATOM 832 C CA . LEU B 1 5 ? -2.701 -1.572 -5.48 1 98.94 5 LEU B CA 1
ATOM 833 C C . LEU B 1 5 ? -3.562 -2.605 -6.199 1 98.94 5 LEU B C 1
ATOM 835 O O . LEU B 1 5 ? -4.609 -2.268 -6.754 1 98.94 5 LEU B O 1
ATOM 839 N N . VAL B 1 6 ? -3.105 -3.832 -6.188 1 98.94 6 VAL B N 1
ATOM 840 C CA . VAL B 1 6 ? -3.877 -4.914 -6.797 1 98.94 6 VAL B CA 1
ATOM 841 C C . VAL B 1 6 ? -4.703 -5.625 -5.727 1 98.94 6 VAL B C 1
ATOM 843 O O . VAL B 1 6 ? -4.148 -6.238 -4.812 1 98.94 6 VAL B O 1
ATOM 846 N N . HIS B 1 7 ? -5.977 -5.484 -5.855 1 98.88 7 HIS B N 1
ATOM 847 C CA . HIS B 1 7 ? -6.91 -6.164 -4.965 1 98.88 7 HIS B CA 1
ATOM 848 C C . HIS B 1 7 ? -7.188 -7.586 -5.445 1 98.88 7 HIS B C 1
ATOM 850 O O . HIS B 1 7 ? -7.625 -7.789 -6.578 1 98.88 7 HIS B O 1
ATOM 856 N N . VAL B 1 8 ? -6.93 -8.531 -4.562 1 98.94 8 VAL B N 1
ATOM 857 C CA . VAL B 1 8 ? -7.02 -9.945 -4.918 1 98.94 8 VAL B CA 1
ATOM 858 C C . VAL B 1 8 ? -7.93 -10.672 -3.928 1 98.94 8 VAL B C 1
ATOM 860 O O . VAL B 1 8 ? -7.793 -10.508 -2.713 1 98.94 8 VAL B O 1
ATOM 863 N N . HIS B 1 9 ? -8.859 -11.352 -4.449 1 98.88 9 HIS B N 1
ATOM 864 C CA . HIS B 1 9 ? -9.695 -12.266 -3.68 1 98.88 9 HIS B CA 1
ATOM 865 C C . HIS B 1 9 ? -9.5 -13.711 -4.145 1 98.88 9 HIS B C 1
ATOM 867 O O . HIS B 1 9 ? -9.844 -14.047 -5.281 1 98.88 9 HIS B O 1
ATOM 873 N N . VAL B 1 10 ? -9.047 -14.539 -3.254 1 98.88 10 VAL B N 1
ATOM 874 C CA . VAL B 1 10 ? -8.648 -15.906 -3.562 1 98.88 10 VAL B CA 1
ATOM 875 C C . VAL B 1 10 ? -9.672 -16.875 -2.99 1 98.88 10 VAL B C 1
ATOM 877 O O . VAL B 1 10 ? -10.18 -16.688 -1.884 1 98.88 10 VAL B O 1
ATOM 880 N N . LYS B 1 11 ? -9.969 -17.938 -3.734 1 98.81 11 LYS B N 1
ATOM 881 C CA . LYS B 1 11 ? -10.766 -19.031 -3.195 1 98.81 11 LYS B CA 1
ATOM 882 C C . LYS B 1 11 ? -10.125 -19.625 -1.938 1 98.81 11 LYS B C 1
ATOM 884 O O . LYS B 1 11 ? -8.906 -19.828 -1.899 1 98.81 11 LYS B O 1
ATOM 889 N N . LEU B 1 12 ? -10.961 -19.906 -1.042 1 98.06 12 LEU B N 1
ATOM 890 C CA . LEU B 1 12 ? -10.461 -20.25 0.29 1 98.06 12 LEU B CA 1
ATOM 891 C C . LEU B 1 12 ? -9.617 -21.516 0.255 1 98.06 12 LEU B C 1
ATOM 893 O O . LEU B 1 12 ? -8.688 -21.672 1.049 1 98.06 12 LEU B O 1
ATOM 897 N N . ASP B 1 13 ? -9.859 -22.375 -0.647 1 98.44 13 ASP B N 1
ATOM 898 C CA . ASP B 1 13 ? -9.141 -23.641 -0.704 1 98.44 13 ASP B CA 1
ATOM 899 C C . ASP B 1 13 ? -7.793 -23.484 -1.398 1 98.44 13 ASP B C 1
ATOM 901 O O . ASP B 1 13 ? -7.008 -24.422 -1.465 1 98.44 13 ASP B O 1
ATOM 905 N N . HIS B 1 14 ? -7.48 -22.234 -1.793 1 98.81 14 HIS B N 1
ATOM 906 C CA . HIS B 1 14 ? -6.242 -22.047 -2.539 1 98.81 14 HIS B CA 1
ATOM 907 C C . HIS B 1 14 ? -5.371 -20.969 -1.896 1 98.81 14 HIS B C 1
ATOM 909 O O . HIS B 1 14 ? -4.422 -20.484 -2.512 1 98.81 14 HIS B O 1
ATOM 915 N N . ILE B 1 15 ? -5.641 -20.625 -0.667 1 98.81 15 ILE B N 1
ATOM 916 C CA . ILE B 1 15 ? -4.938 -19.531 -0.007 1 98.81 15 ILE B CA 1
ATOM 917 C C . ILE B 1 15 ? -3.453 -19.875 0.099 1 98.81 15 ILE B C 1
ATOM 919 O O . ILE B 1 15 ? -2.602 -19.062 -0.292 1 98.81 15 ILE B O 1
ATOM 923 N N . ASP B 1 1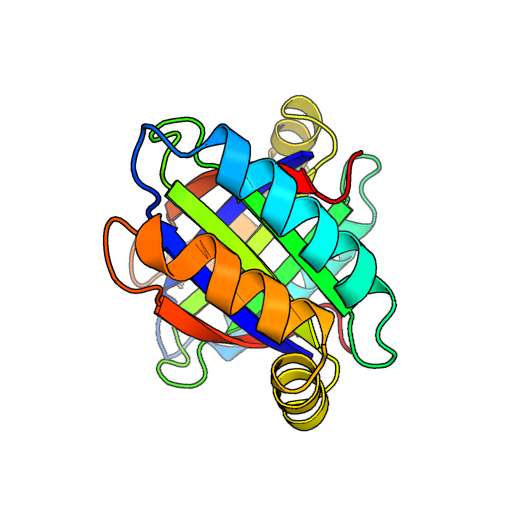6 ? -3.107 -21.062 0.559 1 98.81 16 ASP B N 1
ATOM 924 C CA . ASP B 1 16 ? -1.706 -21.438 0.722 1 98.81 16 ASP B CA 1
ATOM 925 C C . ASP B 1 16 ? -0.996 -21.5 -0.628 1 98.81 16 ASP B C 1
ATOM 927 O O . ASP B 1 16 ? 0.157 -21.094 -0.752 1 98.81 16 ASP B O 1
ATOM 931 N N . ASP B 1 17 ? -1.65 -22.078 -1.569 1 98.88 17 ASP B N 1
ATOM 932 C CA . ASP B 1 17 ? -1.103 -22.141 -2.92 1 98.88 17 ASP B CA 1
ATOM 933 C C . ASP B 1 17 ? -0.814 -20.75 -3.475 1 98.88 17 ASP B C 1
ATOM 935 O O . ASP B 1 17 ? 0.243 -20.516 -4.066 1 98.88 17 ASP B O 1
ATOM 939 N N . PHE B 1 18 ? -1.761 -19.891 -3.25 1 98.94 18 PHE B N 1
ATOM 940 C CA . PHE B 1 18 ? -1.617 -18.516 -3.73 1 98.94 18 PHE B CA 1
ATOM 941 C C . PHE B 1 18 ? -0.424 -17.828 -3.07 1 98.94 18 PHE B C 1
ATOM 943 O O . PHE B 1 18 ? 0.367 -17.172 -3.742 1 98.94 18 PHE B O 1
ATOM 950 N N . ILE B 1 19 ? -0.278 -18.016 -1.769 1 98.88 19 ILE B N 1
ATOM 951 C CA . ILE B 1 19 ? 0.824 -17.406 -1.033 1 98.88 19 ILE B CA 1
ATOM 952 C C . ILE B 1 19 ? 2.154 -17.922 -1.574 1 98.88 19 ILE B C 1
ATOM 954 O O . ILE B 1 19 ? 3.076 -17.141 -1.825 1 98.88 19 ILE B O 1
ATOM 958 N N . ALA B 1 20 ? 2.236 -19.203 -1.857 1 98.88 20 ALA B N 1
ATOM 959 C CA . ALA B 1 20 ? 3.469 -19.797 -2.361 1 98.88 20 ALA B CA 1
ATOM 960 C C . ALA B 1 20 ? 3.807 -19.266 -3.754 1 98.88 20 ALA B C 1
ATOM 962 O O . ALA B 1 20 ? 4.953 -18.906 -4.027 1 98.88 20 ALA B O 1
ATOM 963 N N . ALA B 1 21 ? 2.803 -19.234 -4.617 1 98.94 21 ALA B N 1
ATOM 964 C CA . ALA B 1 21 ? 3.018 -18.734 -5.977 1 98.94 21 ALA B CA 1
ATOM 965 C C . ALA B 1 21 ? 3.41 -17.266 -5.969 1 98.94 21 ALA B C 1
ATOM 967 O O . ALA B 1 21 ? 4.277 -16.844 -6.738 1 98.94 21 ALA B O 1
ATOM 968 N N . THR B 1 22 ? 2.797 -16.516 -5.125 1 98.88 22 THR B N 1
ATOM 969 C CA . THR B 1 22 ? 3.029 -15.078 -5.09 1 98.88 22 THR B CA 1
ATOM 970 C C . THR B 1 22 ? 4.387 -14.766 -4.465 1 98.88 22 THR B C 1
ATOM 972 O O . THR B 1 22 ? 5.031 -13.781 -4.832 1 98.88 22 THR B O 1
ATOM 975 N N . LYS B 1 23 ? 4.82 -15.625 -3.57 1 98.81 23 LYS B N 1
ATOM 976 C CA . LYS B 1 23 ? 6.176 -15.484 -3.045 1 98.81 23 LYS B CA 1
ATOM 977 C C . LYS B 1 23 ? 7.207 -15.531 -4.168 1 98.81 23 LYS B C 1
ATOM 979 O O . LYS B 1 23 ? 8.125 -14.703 -4.207 1 98.81 23 LYS B O 1
ATOM 984 N N . ARG B 1 24 ? 7.055 -16.453 -5.059 1 98.75 24 ARG B N 1
ATOM 985 C CA . ARG B 1 24 ? 7.969 -16.594 -6.188 1 98.75 24 ARG B CA 1
ATOM 986 C C . ARG B 1 24 ? 7.926 -15.352 -7.074 1 98.75 24 ARG B C 1
ATOM 988 O O . ARG B 1 24 ? 8.969 -14.859 -7.512 1 98.75 24 ARG B O 1
ATOM 995 N N . ASN B 1 25 ? 6.746 -14.891 -7.316 1 98.81 25 ASN B N 1
ATOM 996 C CA . ASN B 1 25 ? 6.594 -13.672 -8.102 1 98.81 25 ASN B CA 1
ATOM 997 C C . ASN B 1 25 ? 7.234 -12.477 -7.402 1 98.81 25 ASN B C 1
ATOM 999 O O . ASN B 1 25 ? 7.906 -11.664 -8.039 1 98.81 25 ASN B O 1
ATOM 1003 N N . HIS B 1 26 ? 6.996 -12.336 -6.117 1 98.81 26 HIS B N 1
ATOM 1004 C CA . HIS B 1 26 ? 7.598 -11.281 -5.309 1 98.81 26 HIS B CA 1
ATOM 1005 C C . HIS B 1 26 ? 9.117 -11.312 -5.41 1 98.81 26 HIS B C 1
ATOM 1007 O O . HIS B 1 26 ? 9.75 -10.297 -5.711 1 98.81 26 HIS B O 1
ATOM 1013 N N . GLU B 1 27 ? 9.695 -12.477 -5.207 1 98.75 27 GLU B N 1
ATOM 1014 C CA . GLU B 1 27 ? 11.148 -12.633 -5.156 1 98.75 27 GLU B CA 1
ATOM 1015 C C . GLU B 1 27 ? 11.789 -12.266 -6.492 1 98.75 27 GLU B C 1
ATOM 1017 O O . GLU B 1 27 ? 12.891 -11.719 -6.527 1 98.75 27 GLU B O 1
ATOM 1022 N N . ALA B 1 28 ? 11.133 -12.578 -7.512 1 98.81 28 ALA B N 1
ATOM 1023 C CA . ALA B 1 28 ? 11.641 -12.227 -8.836 1 98.81 28 ALA B CA 1
ATOM 1024 C C . ALA B 1 28 ? 11.406 -10.742 -9.133 1 98.81 28 ALA B C 1
ATOM 1026 O O . ALA B 1 28 ? 12.273 -10.078 -9.711 1 98.81 28 ALA B O 1
ATOM 1027 N N . SER B 1 29 ? 10.25 -10.195 -8.758 1 98.81 29 SER B N 1
ATOM 1028 C CA . SER B 1 29 ? 9.867 -8.82 -9.07 1 98.81 29 SER B CA 1
ATOM 1029 C C . SER B 1 29 ? 10.812 -7.824 -8.406 1 98.81 29 SER B C 1
ATOM 1031 O O . SER B 1 29 ? 11.164 -6.809 -9.016 1 98.81 29 SER B O 1
ATOM 1033 N N . ILE B 1 30 ? 11.258 -8.094 -7.195 1 98.31 30 ILE B N 1
ATOM 1034 C CA . ILE B 1 30 ? 12.07 -7.129 -6.461 1 98.31 30 ILE B CA 1
ATOM 1035 C C . ILE B 1 30 ? 13.477 -7.078 -7.051 1 98.31 30 ILE B C 1
ATOM 1037 O O . ILE B 1 30 ? 14.289 -6.238 -6.66 1 98.31 30 ILE B O 1
ATOM 1041 N N . ARG B 1 31 ? 13.742 -7.918 -7.984 1 98.38 31 ARG B N 1
ATOM 1042 C CA . ARG B 1 31 ? 15.039 -7.914 -8.648 1 98.38 31 ARG B CA 1
ATOM 1043 C C . ARG B 1 31 ? 14.992 -7.102 -9.945 1 98.38 31 ARG B C 1
ATOM 1045 O O . ARG B 1 31 ? 16.031 -6.852 -10.562 1 98.38 31 ARG B O 1
ATOM 1052 N N . GLU B 1 32 ? 13.844 -6.723 -10.32 1 98.5 32 GLU B N 1
ATOM 1053 C CA . GLU B 1 32 ? 13.688 -5.895 -11.516 1 98.5 32 GLU B CA 1
ATOM 1054 C C . GLU B 1 32 ? 14.266 -4.5 -11.297 1 98.5 32 GLU B C 1
ATOM 1056 O O . GLU B 1 32 ? 14.055 -3.895 -10.242 1 98.5 32 GLU B O 1
ATOM 1061 N N . ALA B 1 33 ? 14.914 -3.873 -12.336 1 96.19 33 ALA B N 1
ATOM 1062 C CA . ALA B 1 33 ? 15.625 -2.605 -12.203 1 96.19 33 ALA B CA 1
ATOM 1063 C C . ALA B 1 33 ? 14.664 -1.47 -11.859 1 96.19 33 ALA B C 1
ATOM 1065 O O . ALA B 1 33 ? 15.023 -0.549 -11.117 1 96.19 33 ALA B O 1
ATOM 1066 N N . GLY B 1 34 ? 13.508 -1.529 -12.328 1 97.25 34 GLY B N 1
ATOM 1067 C CA . GLY B 1 34 ? 12.57 -0.434 -12.133 1 97.25 34 GLY B CA 1
ATOM 1068 C C . GLY B 1 34 ? 11.648 -0.637 -10.938 1 97.25 34 GLY B C 1
ATOM 1069 O O . GLY B 1 34 ? 10.82 0.22 -10.633 1 97.25 34 GLY B O 1
ATOM 1070 N N . ASN B 1 35 ? 11.805 -1.758 -10.195 1 98.31 35 ASN B N 1
ATOM 1071 C CA . ASN B 1 35 ? 10.945 -2.037 -9.047 1 98.31 35 ASN B CA 1
ATOM 1072 C C . ASN B 1 35 ? 11.414 -1.3 -7.801 1 98.31 35 ASN B C 1
ATOM 1074 O O . ASN B 1 35 ? 12.602 -1.301 -7.484 1 98.31 35 ASN B O 1
ATOM 1078 N N . ARG B 1 36 ? 10.562 -0.682 -7.129 1 97.44 36 ARG B N 1
ATOM 1079 C CA . ARG B 1 36 ? 10.828 -0.049 -5.84 1 97.44 36 ARG B CA 1
ATOM 1080 C C . ARG B 1 36 ? 10.258 -0.877 -4.695 1 97.44 36 ARG B C 1
ATOM 1082 O O . ARG B 1 36 ? 10.891 -1.018 -3.646 1 97.44 36 ARG B O 1
ATOM 1089 N N . ARG B 1 37 ? 9.055 -1.369 -5.02 1 97 37 ARG B N 1
ATOM 1090 C CA . ARG B 1 37 ? 8.383 -2.195 -4.02 1 97 37 ARG B CA 1
ATOM 1091 C C . ARG B 1 37 ? 7.465 -3.221 -4.684 1 97 37 ARG B C 1
ATOM 1093 O O . ARG B 1 37 ? 6.82 -2.926 -5.691 1 97 37 ARG B O 1
ATOM 1100 N N . PHE B 1 38 ? 7.344 -4.359 -4.059 1 98.69 38 PHE B N 1
ATOM 1101 C CA . PHE B 1 38 ? 6.359 -5.395 -4.348 1 98.69 38 PHE B CA 1
ATOM 1102 C C . PHE B 1 38 ? 5.953 -6.125 -3.072 1 98.69 38 PHE B C 1
ATOM 1104 O O . PHE B 1 38 ? 6.469 -7.203 -2.775 1 98.69 38 PHE B O 1
ATOM 1111 N N . ASP B 1 39 ? 5.098 -5.543 -2.324 1 98.81 39 ASP B N 1
ATOM 1112 C CA . ASP B 1 39 ? 4.68 -6.109 -1.044 1 98.81 39 ASP B CA 1
ATOM 1113 C C . ASP B 1 39 ? 3.43 -6.973 -1.206 1 98.81 39 ASP B C 1
ATOM 1115 O O . ASP B 1 39 ? 2.523 -6.625 -1.969 1 98.81 39 ASP B O 1
ATOM 1119 N N . VAL B 1 40 ? 3.402 -8.047 -0.5 1 98.94 40 VAL B N 1
ATOM 1120 C CA . VAL B 1 40 ? 2.254 -8.945 -0.45 1 98.94 40 VAL B CA 1
ATOM 1121 C C . VAL B 1 40 ? 1.587 -8.852 0.921 1 98.94 40 VAL B C 1
ATOM 1123 O O . VAL B 1 40 ? 2.197 -9.195 1.938 1 98.94 40 VAL B O 1
ATOM 1126 N N . LEU B 1 41 ? 0.349 -8.375 0.899 1 98.88 41 LEU B N 1
ATOM 1127 C CA . LEU B 1 41 ? -0.399 -8.141 2.129 1 98.88 41 LEU B CA 1
ATOM 1128 C C . LEU B 1 41 ? -1.604 -9.078 2.217 1 98.88 41 LEU B C 1
ATOM 1130 O O . LEU B 1 41 ? -2.277 -9.32 1.215 1 98.88 41 LEU B O 1
ATOM 1134 N N . GLN B 1 42 ? -1.89 -9.555 3.412 1 98.88 42 GLN B N 1
ATOM 1135 C CA . GLN B 1 42 ? -3.064 -10.383 3.648 1 98.88 42 GLN B CA 1
ATOM 1136 C C . GLN B 1 42 ? -3.949 -9.789 4.742 1 98.88 42 GLN B C 1
ATOM 1138 O O . GLN B 1 42 ? -3.449 -9.328 5.77 1 98.88 42 GLN B O 1
ATOM 1143 N N . SER B 1 43 ? -5.273 -9.766 4.496 1 98.81 43 SER B N 1
ATOM 1144 C CA . SER B 1 43 ? -6.227 -9.305 5.5 1 98.81 43 SER B CA 1
ATOM 1145 C C . SER B 1 43 ? -6.285 -10.273 6.684 1 98.81 43 SER B C 1
ATOM 1147 O O . SER B 1 43 ? -6.484 -11.477 6.5 1 98.81 43 SER B O 1
ATOM 1149 N N . PRO B 1 44 ? -6.078 -9.758 7.844 1 98 44 PRO B N 1
ATOM 1150 C CA . PRO B 1 44 ? -6.23 -10.648 9 1 98 44 PRO B CA 1
ATOM 1151 C C . PRO B 1 44 ? -7.684 -11.031 9.258 1 98 44 PRO B C 1
ATOM 1153 O O . PRO B 1 44 ? -7.953 -12.078 9.852 1 98 44 PRO B O 1
ATOM 1156 N N . GLU B 1 45 ? -8.648 -10.273 8.773 1 97.62 45 GLU B N 1
ATOM 1157 C CA . GLU B 1 45 ? -10.07 -10.492 9.023 1 97.62 45 GLU B CA 1
ATOM 1158 C C . GLU B 1 45 ? -10.688 -11.398 7.969 1 97.62 45 GLU B C 1
ATOM 1160 O O . GLU B 1 45 ? -11.656 -12.102 8.242 1 97.62 45 GLU B O 1
ATOM 1165 N N . ASN B 1 46 ? -10.164 -11.328 6.758 1 98.06 46 ASN B N 1
ATOM 1166 C CA . ASN B 1 46 ? -10.594 -12.133 5.621 1 98.06 46 ASN B CA 1
ATOM 1167 C C . ASN B 1 46 ? -9.414 -12.805 4.93 1 98.06 46 ASN B C 1
ATOM 1169 O O . ASN B 1 46 ? -8.859 -12.266 3.969 1 98.06 46 ASN B O 1
ATOM 1173 N N . PRO B 1 47 ? -9.062 -13.969 5.312 1 97.56 47 PRO B N 1
ATOM 1174 C CA . PRO B 1 47 ? -7.793 -14.578 4.895 1 97.56 47 PRO B CA 1
ATOM 1175 C C . PRO B 1 47 ? -7.688 -14.734 3.381 1 97.56 47 PRO B C 1
ATOM 1177 O O . PRO B 1 47 ? -6.582 -14.898 2.852 1 97.56 47 PRO B O 1
ATOM 1180 N N . GLY B 1 48 ? -8.797 -14.688 2.662 1 98.69 48 GLY B N 1
ATOM 1181 C CA . GLY B 1 48 ? -8.766 -14.805 1.214 1 98.69 48 GLY B CA 1
ATOM 1182 C C . GLY B 1 48 ? -8.492 -13.484 0.515 1 98.69 48 GLY B C 1
ATOM 1183 O O . GLY B 1 48 ? -8.352 -13.445 -0.709 1 98.69 48 GLY B O 1
ATOM 1184 N N . GLN B 1 49 ? -8.438 -12.398 1.246 1 98.81 49 GLN B N 1
ATOM 1185 C CA . GLN B 1 49 ? -8.227 -11.07 0.672 1 98.81 49 GLN B CA 1
ATOM 1186 C C . GLN B 1 49 ? -6.77 -10.648 0.792 1 98.81 49 GLN B C 1
ATOM 1188 O O . GLN B 1 49 ? -6.188 -10.695 1.879 1 98.81 49 GLN B O 1
ATOM 1193 N N . PHE B 1 50 ? -6.188 -10.242 -0.395 1 98.94 50 PHE B N 1
ATOM 1194 C CA . PHE B 1 50 ? -4.809 -9.773 -0.462 1 98.94 50 PHE B CA 1
ATOM 1195 C C . PHE B 1 50 ? -4.727 -8.438 -1.188 1 98.94 50 PHE B C 1
ATOM 1197 O O . PHE B 1 50 ? -5.621 -8.086 -1.954 1 98.94 50 PHE B O 1
ATOM 1204 N N . ILE B 1 51 ? -3.703 -7.738 -0.918 1 98.94 51 ILE B N 1
ATOM 1205 C CA . ILE B 1 51 ? -3.236 -6.613 -1.72 1 98.94 51 ILE B CA 1
ATOM 1206 C C . ILE B 1 51 ? -1.806 -6.867 -2.188 1 98.94 51 ILE B C 1
ATOM 1208 O O . ILE B 1 51 ? -0.949 -7.266 -1.394 1 98.94 51 ILE B O 1
ATOM 1212 N N . LEU B 1 52 ? -1.574 -6.766 -3.412 1 98.94 52 LEU B N 1
ATOM 1213 C CA . LEU B 1 52 ? -0.219 -6.594 -3.92 1 98.94 52 LEU B CA 1
ATOM 1214 C C . LEU B 1 52 ? 0.1 -5.113 -4.125 1 98.94 52 LEU B C 1
ATOM 1216 O O . LEU B 1 52 ? -0.542 -4.441 -4.934 1 98.94 52 LEU B O 1
ATOM 1220 N N . TYR B 1 53 ? 0.998 -4.625 -3.32 1 98.88 53 TYR B N 1
ATOM 1221 C CA . TYR B 1 53 ? 1.487 -3.254 -3.438 1 98.88 53 TYR B CA 1
ATOM 1222 C C . TYR B 1 53 ? 2.674 -3.18 -4.391 1 98.88 53 TYR B C 1
ATOM 1224 O O . TYR B 1 53 ? 3.789 -3.57 -4.035 1 98.88 53 TYR B O 1
ATOM 1232 N N . GLU B 1 54 ? 2.438 -2.617 -5.57 1 98.88 54 GLU B N 1
ATOM 1233 C CA . GLU B 1 54 ? 3.449 -2.574 -6.625 1 98.88 54 GLU B CA 1
ATOM 1234 C C . GLU B 1 54 ? 3.889 -1.141 -6.906 1 98.88 54 GLU B C 1
ATOM 1236 O O . GLU B 1 54 ? 3.088 -0.315 -7.348 1 98.88 54 GLU B O 1
ATOM 1241 N N . ALA B 1 55 ? 5.129 -0.868 -6.656 1 98.62 55 ALA B N 1
ATOM 1242 C CA . ALA B 1 55 ? 5.699 0.45 -6.926 1 98.62 55 ALA B CA 1
ATOM 1243 C C . ALA B 1 55 ? 6.887 0.349 -7.879 1 98.62 55 ALA B C 1
ATOM 1245 O O . ALA B 1 55 ? 7.816 -0.427 -7.645 1 98.62 55 ALA B O 1
ATOM 1246 N N . TYR B 1 56 ? 6.82 1.103 -8.922 1 98.5 56 TYR B N 1
ATOM 1247 C CA . TYR B 1 56 ? 7.867 1.152 -9.938 1 98.5 56 TYR B CA 1
ATOM 1248 C C . TYR B 1 56 ? 8.32 2.586 -10.18 1 98.5 56 TYR B C 1
ATOM 1250 O O . TYR B 1 56 ? 7.57 3.533 -9.93 1 98.5 56 TYR B O 1
ATOM 1258 N N . VAL B 1 57 ? 9.484 2.701 -10.719 1 97.75 57 VAL B N 1
ATOM 1259 C CA . VAL B 1 57 ? 10.062 4.012 -11 1 97.75 57 VAL B CA 1
ATOM 1260 C C . VAL B 1 57 ? 9.195 4.754 -12.016 1 97.75 57 VAL B C 1
ATOM 1262 O O . VAL B 1 57 ? 8.953 5.957 -11.867 1 97.75 57 VAL B O 1
ATOM 1265 N N . SER B 1 58 ? 8.742 4.004 -13.055 1 97.56 58 SER B N 1
ATOM 1266 C CA . SER B 1 58 ? 7.973 4.621 -14.125 1 97.56 58 SER B CA 1
ATOM 1267 C C . SER B 1 58 ? 6.855 3.701 -14.602 1 97.56 58 SER B C 1
ATOM 1269 O O . SER B 1 58 ? 6.828 2.518 -14.258 1 97.56 58 SER B O 1
ATOM 1271 N N . ALA B 1 59 ? 5.957 4.289 -15.359 1 97.75 59 ALA B N 1
ATOM 1272 C CA . ALA B 1 59 ? 4.898 3.5 -15.984 1 97.75 59 ALA B CA 1
ATOM 1273 C C . ALA B 1 59 ? 5.484 2.441 -16.922 1 97.75 59 ALA B C 1
ATOM 1275 O O . ALA B 1 59 ? 4.934 1.344 -17.047 1 97.75 59 ALA B O 1
ATOM 1276 N N . GLU B 1 60 ? 6.566 2.77 -17.562 1 98.31 60 GLU B N 1
ATOM 1277 C CA . GLU B 1 60 ? 7.227 1.827 -18.453 1 98.31 60 GLU B CA 1
ATOM 1278 C C . GLU B 1 60 ? 7.77 0.624 -17.688 1 98.31 60 GLU B C 1
ATOM 1280 O O . GLU B 1 60 ? 7.691 -0.51 -18.172 1 98.31 60 GLU B O 1
ATOM 1285 N N . ASP B 1 61 ? 8.289 0.878 -16.516 1 98.5 61 ASP B N 1
ATOM 1286 C CA . ASP B 1 61 ? 8.797 -0.207 -15.688 1 98.5 61 ASP B CA 1
ATOM 1287 C C . ASP B 1 61 ? 7.672 -1.138 -15.25 1 98.5 61 ASP B C 1
ATOM 1289 O O . ASP B 1 61 ? 7.844 -2.359 -15.219 1 98.5 61 ASP B O 1
ATOM 1293 N N . ALA B 1 62 ? 6.57 -0.561 -14.914 1 98.38 62 ALA B N 1
ATOM 1294 C CA . ALA B 1 62 ? 5.41 -1.366 -14.539 1 98.38 62 ALA B CA 1
ATOM 1295 C C . ALA B 1 62 ? 4.938 -2.227 -15.703 1 98.38 62 ALA B C 1
ATOM 1297 O O . ALA B 1 62 ? 4.605 -3.4 -15.523 1 98.38 62 ALA B O 1
ATOM 1298 N N . ALA B 1 63 ? 4.926 -1.613 -16.891 1 98.25 63 ALA B N 1
ATOM 1299 C CA . ALA B 1 63 ? 4.527 -2.348 -18.078 1 98.25 63 ALA B CA 1
ATOM 1300 C C . ALA B 1 63 ? 5.5 -3.488 -18.375 1 98.25 63 ALA B C 1
ATOM 1302 O O . ALA B 1 63 ? 5.086 -4.57 -18.797 1 98.25 63 ALA B O 1
ATOM 1303 N N . ALA B 1 64 ? 6.758 -3.279 -18.188 1 98.5 64 ALA B N 1
ATOM 1304 C CA . ALA B 1 64 ? 7.785 -4.293 -18.422 1 98.5 64 ALA B CA 1
ATOM 1305 C C . ALA B 1 64 ? 7.586 -5.492 -17.5 1 98.5 64 ALA B C 1
ATOM 1307 O O . ALA B 1 64 ? 7.809 -6.637 -17.891 1 98.5 64 ALA B O 1
ATOM 1308 N N . HIS B 1 65 ? 7.203 -5.23 -16.266 1 98.75 65 HIS B N 1
ATOM 1309 C CA . HIS B 1 65 ? 6.926 -6.305 -15.32 1 98.75 65 HIS B CA 1
ATOM 1310 C C . HIS B 1 65 ? 5.926 -7.301 -15.891 1 98.75 65 HIS B C 1
ATOM 1312 O O . HIS B 1 65 ? 6.098 -8.516 -15.734 1 98.75 65 HIS B O 1
ATOM 1318 N N . LYS B 1 66 ? 4.941 -6.836 -16.594 1 98.25 66 LYS B N 1
ATOM 1319 C CA . LYS B 1 66 ? 3.85 -7.664 -17.094 1 98.25 66 LYS B CA 1
ATOM 1320 C C . LYS B 1 66 ? 4.297 -8.5 -18.297 1 98.25 66 LYS B C 1
ATOM 1322 O O . LYS B 1 66 ? 3.547 -9.352 -18.781 1 98.25 66 LYS B O 1
ATOM 1327 N N . GLN B 1 67 ? 5.516 -8.242 -18.688 1 98.25 67 GLN B N 1
ATOM 1328 C CA . GLN B 1 67 ? 6.059 -9 -19.812 1 98.25 67 GLN B CA 1
ATOM 1329 C C . GLN B 1 67 ? 7.086 -10.023 -19.344 1 98.25 67 GLN B C 1
ATOM 1331 O O . GLN B 1 67 ? 7.582 -10.82 -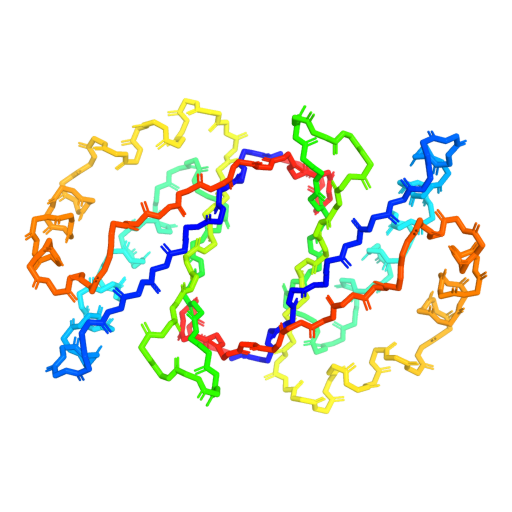20.141 1 98.25 67 GLN B O 1
ATOM 1336 N N . THR B 1 68 ? 7.391 -10.031 -18.125 1 98.69 68 THR B N 1
ATOM 1337 C CA . THR B 1 68 ? 8.414 -10.93 -17.609 1 98.69 68 THR B CA 1
ATOM 1338 C C . THR B 1 68 ? 7.891 -12.359 -17.547 1 98.69 68 THR B C 1
ATOM 1340 O O . THR B 1 68 ? 6.684 -12.586 -17.453 1 98.69 68 THR B O 1
ATOM 1343 N N . GLU B 1 69 ? 8.797 -13.32 -17.5 1 98.56 69 GLU B N 1
ATOM 1344 C CA . GLU B 1 69 ? 8.445 -14.727 -17.375 1 98.56 69 GLU B CA 1
ATOM 1345 C C . GLU B 1 69 ? 7.785 -15.023 -16.047 1 98.56 69 GLU B C 1
ATOM 1347 O O . GLU B 1 69 ? 6.828 -15.805 -15.969 1 98.56 69 GLU B O 1
ATOM 1352 N N . HIS B 1 70 ? 8.336 -14.398 -14.992 1 98.81 70 HIS B N 1
ATOM 1353 C CA . HIS B 1 70 ? 7.785 -14.695 -13.672 1 98.81 70 HIS B CA 1
ATOM 1354 C C . HIS B 1 70 ? 6.367 -14.156 -13.531 1 98.81 70 HIS B C 1
ATOM 1356 O O . HIS B 1 70 ? 5.516 -14.797 -12.914 1 98.81 70 HIS B O 1
ATOM 1362 N N . TYR B 1 71 ? 6.059 -13.008 -14.055 1 98.81 71 TYR B N 1
ATOM 1363 C CA . TYR B 1 71 ? 4.695 -12.5 -14.008 1 98.81 71 TYR B CA 1
ATOM 1364 C C . TYR B 1 71 ? 3.748 -13.406 -14.789 1 98.81 71 TYR B C 1
ATOM 1366 O O . TYR B 1 71 ? 2.676 -13.766 -14.289 1 98.81 71 TYR B O 1
ATOM 1374 N N . LEU B 1 72 ? 4.148 -13.758 -16 1 98.75 72 LEU B N 1
ATOM 1375 C CA . LEU B 1 72 ? 3.299 -14.586 -16.859 1 98.75 72 LEU B CA 1
ATOM 1376 C C . LEU B 1 72 ? 3.035 -15.938 -16.203 1 98.75 72 LEU B C 1
ATOM 1378 O O . LEU B 1 72 ? 1.906 -16.438 -16.234 1 98.75 72 LEU B O 1
ATOM 1382 N N . ALA B 1 73 ? 4.047 -16.516 -15.664 1 98.75 73 ALA B N 1
ATOM 1383 C CA . ALA B 1 73 ? 3.889 -17.781 -14.953 1 98.75 73 ALA B CA 1
ATOM 1384 C C . ALA B 1 73 ? 2.93 -17.625 -13.773 1 98.75 73 ALA B C 1
ATOM 1386 O O . ALA B 1 73 ? 2.053 -18.469 -13.562 1 98.75 73 ALA B O 1
ATOM 1387 N N . TRP B 1 74 ? 3.1 -16.562 -12.961 1 98.88 74 TRP B N 1
ATOM 1388 C CA . TRP B 1 74 ? 2.234 -16.297 -11.82 1 98.88 74 TRP B CA 1
ATOM 1389 C C . TRP B 1 74 ? 0.788 -16.109 -12.266 1 98.88 74 TRP B C 1
ATOM 1391 O O . TRP B 1 74 ? -0.123 -16.734 -11.719 1 98.88 74 TRP B O 1
ATOM 1401 N N . ARG B 1 75 ? 0.608 -15.211 -13.289 1 98.69 75 ARG B N 1
ATOM 1402 C CA . ARG B 1 75 ? -0.721 -14.906 -13.812 1 98.69 75 ARG B CA 1
ATOM 1403 C C . ARG B 1 75 ? -1.456 -16.172 -14.211 1 98.69 75 ARG B C 1
ATOM 1405 O O . ARG B 1 75 ? -2.609 -16.391 -13.828 1 98.69 75 ARG B O 1
ATOM 1412 N N . ASP B 1 76 ? -0.781 -17.094 -14.898 1 98.75 76 ASP B N 1
ATOM 1413 C CA . ASP B 1 76 ? -1.396 -18.328 -15.359 1 98.75 76 ASP B CA 1
ATOM 1414 C C . ASP B 1 76 ? -1.659 -19.281 -14.195 1 98.75 76 ASP B C 1
ATOM 1416 O O . ASP B 1 76 ? -2.701 -19.938 -14.148 1 98.75 76 ASP B O 1
ATOM 1420 N N . THR B 1 77 ? -0.76 -19.328 -13.336 1 98.88 77 THR B N 1
ATOM 1421 C CA . THR B 1 77 ? -0.844 -20.234 -12.203 1 98.88 77 THR B CA 1
ATOM 1422 C C . THR B 1 77 ? -2.051 -19.906 -11.328 1 98.88 77 THR B C 1
ATOM 1424 O O . THR B 1 77 ? -2.773 -20.812 -10.891 1 98.88 77 THR B O 1
ATOM 1427 N N . VAL B 1 78 ? -2.32 -18.641 -11.133 1 98.81 78 VAL B N 1
ATOM 1428 C CA . VAL B 1 78 ? -3.277 -18.266 -10.094 1 98.81 78 VAL B CA 1
ATOM 1429 C C . VAL B 1 78 ? -4.645 -18 -10.719 1 98.81 78 VAL B C 1
ATOM 1431 O O . VAL B 1 78 ? -5.625 -17.766 -10.008 1 98.81 78 VAL B O 1
ATOM 1434 N N . ALA B 1 79 ? -4.754 -18.078 -11.992 1 98.62 79 ALA B N 1
ATOM 1435 C CA . ALA B 1 79 ? -5.949 -17.656 -12.711 1 98.62 79 ALA B CA 1
ATOM 1436 C C . ALA B 1 79 ? -7.191 -18.375 -12.195 1 98.62 79 ALA B C 1
ATOM 1438 O O . ALA B 1 79 ? -8.219 -17.734 -11.93 1 98.62 79 ALA B O 1
ATOM 1439 N N . ASP B 1 80 ? -7.113 -19.625 -11.867 1 98.44 80 ASP B N 1
ATOM 1440 C CA . ASP B 1 80 ? -8.273 -20.422 -11.477 1 98.44 80 ASP B CA 1
ATOM 1441 C C . ASP B 1 80 ? -8.516 -20.344 -9.969 1 98.44 80 ASP B C 1
ATOM 1443 O O . ASP B 1 80 ? -9.484 -20.906 -9.453 1 98.44 80 ASP B O 1
ATOM 1447 N N . TRP B 1 81 ? -7.676 -19.672 -9.312 1 98.81 81 TRP B N 1
ATOM 1448 C CA . TRP B 1 81 ? -7.777 -19.594 -7.863 1 98.81 81 TRP B CA 1
ATOM 1449 C C . TRP B 1 81 ? -8.5 -18.328 -7.434 1 98.81 81 TRP B C 1
ATOM 1451 O O . TRP B 1 81 ? -8.781 -18.125 -6.25 1 98.81 81 TRP B O 1
ATOM 1461 N N . MET B 1 82 ? -8.852 -17.453 -8.445 1 98.81 82 MET B N 1
ATOM 1462 C CA . MET B 1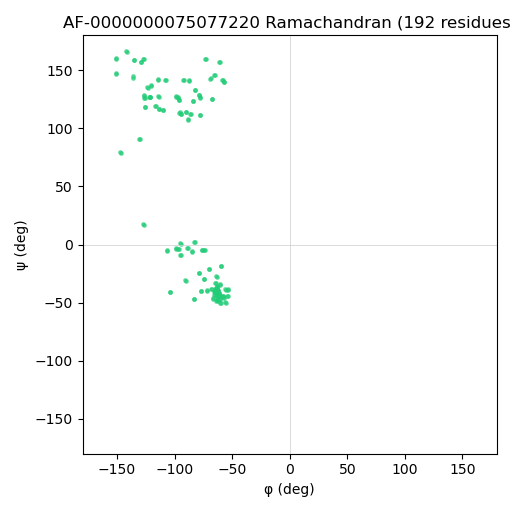 82 ? -9.5 -16.172 -8.148 1 98.81 82 MET B CA 1
ATOM 1463 C C . MET B 1 82 ? -10.984 -16.359 -7.871 1 98.81 82 MET B C 1
ATOM 1465 O O . MET B 1 82 ? -11.688 -17.016 -8.648 1 98.81 82 MET B O 1
ATOM 1469 N N . ALA B 1 83 ? -11.406 -15.797 -6.75 1 98.75 83 ALA B N 1
ATOM 1470 C CA . ALA B 1 83 ? -12.836 -15.797 -6.441 1 98.75 83 ALA B CA 1
ATOM 1471 C C . ALA B 1 83 ? -13.57 -14.711 -7.23 1 98.75 83 ALA B C 1
ATOM 1473 O O . ALA B 1 83 ? -14.789 -14.789 -7.418 1 98.75 83 ALA B O 1
ATOM 1474 N N . GLU B 1 84 ? -12.945 -13.695 -7.648 1 98.62 84 GLU B N 1
ATOM 1475 C CA . GLU B 1 84 ? -13.352 -12.594 -8.523 1 98.62 84 GLU B CA 1
ATOM 1476 C C . GLU B 1 84 ? -12.164 -12.039 -9.297 1 98.62 84 GLU B C 1
ATOM 1478 O O . GLU B 1 84 ? -11.008 -12.273 -8.93 1 98.62 84 GLU B O 1
ATOM 1483 N N . PRO B 1 85 ? -12.398 -11.359 -10.344 1 98.5 85 PRO B N 1
ATOM 1484 C CA . PRO B 1 85 ? -11.281 -10.773 -11.086 1 98.5 85 PRO B CA 1
ATOM 1485 C C . PRO B 1 85 ? -10.438 -9.828 -10.234 1 98.5 85 PRO B C 1
ATOM 1487 O O . PRO B 1 85 ? -10.977 -9.078 -9.414 1 98.5 85 PRO B O 1
ATOM 1490 N N . ARG B 1 86 ? -9.125 -9.867 -10.422 1 98.75 86 ARG B N 1
ATOM 1491 C CA . ARG B 1 86 ? -8.227 -8.938 -9.75 1 98.75 86 ARG B CA 1
ATOM 1492 C C . ARG B 1 86 ? -8.477 -7.504 -10.211 1 98.75 86 ARG B C 1
ATOM 1494 O O . ARG B 1 86 ? -8.875 -7.273 -11.352 1 98.75 86 ARG B O 1
ATOM 1501 N N . GLN B 1 87 ? -8.312 -6.637 -9.352 1 98.56 87 GLN B N 1
ATOM 1502 C CA . GLN B 1 87 ? -8.508 -5.227 -9.664 1 98.56 87 GLN B CA 1
ATOM 1503 C C . GLN B 1 87 ? -7.273 -4.402 -9.312 1 98.56 87 GLN B C 1
ATOM 1505 O O . GLN B 1 87 ? -6.867 -4.352 -8.148 1 98.56 87 GLN B O 1
ATOM 1510 N N . GLY B 1 88 ? -6.66 -3.785 -10.266 1 98.69 88 GLY B N 1
ATOM 1511 C CA . GLY B 1 88 ? -5.562 -2.861 -10.039 1 98.69 88 GLY B CA 1
ATOM 1512 C C . GLY B 1 88 ? -6 -1.408 -10.016 1 98.69 88 GLY B C 1
ATOM 1513 O O . GLY B 1 88 ? -6.688 -0.947 -10.93 1 98.69 88 GLY B O 1
ATOM 1514 N N . ILE B 1 89 ? -5.684 -0.719 -9.016 1 98.69 89 ILE B N 1
ATOM 1515 C CA . ILE B 1 89 ? -5.969 0.708 -8.914 1 98.69 89 ILE B CA 1
ATOM 1516 C C . ILE B 1 89 ? -4.66 1.497 -8.906 1 98.69 89 ILE B C 1
ATOM 1518 O O . ILE B 1 89 ? -3.795 1.27 -8.062 1 98.69 89 ILE B O 1
ATOM 1522 N N . ARG B 1 90 ? -4.574 2.453 -9.789 1 98.56 90 ARG B N 1
ATOM 1523 C CA . ARG B 1 90 ? -3.355 3.232 -9.977 1 98.56 90 ARG B CA 1
ATOM 1524 C C . ARG B 1 90 ? -3.312 4.426 -9.031 1 98.56 90 ARG B C 1
ATOM 1526 O O . ARG B 1 90 ? -4.328 5.094 -8.82 1 98.56 90 ARG B O 1
ATOM 1533 N N . TYR B 1 91 ? -2.125 4.684 -8.531 1 98.75 91 TYR B N 1
ATOM 1534 C CA . TYR B 1 91 ? -1.833 5.875 -7.738 1 98.75 91 TYR B CA 1
ATOM 1535 C C . TYR B 1 91 ? -0.516 6.508 -8.172 1 98.75 91 TYR B C 1
ATOM 1537 O O . TYR B 1 91 ? 0.314 5.855 -8.805 1 98.75 91 TYR B O 1
ATOM 1545 N N . GLU B 1 92 ? -0.384 7.734 -7.852 1 98.44 92 GLU B N 1
ATOM 1546 C CA . GLU B 1 92 ? 0.906 8.414 -7.902 1 98.44 92 GLU B CA 1
ATOM 1547 C C . GLU B 1 92 ? 1.584 8.422 -6.535 1 98.44 92 GLU B C 1
ATOM 1549 O O . GLU B 1 92 ? 1.002 8.883 -5.551 1 98.44 92 GLU B O 1
ATOM 1554 N N . GLY B 1 93 ? 2.799 7.906 -6.473 1 98.62 93 GLY B N 1
ATOM 1555 C CA . GLY B 1 93 ? 3.572 8.016 -5.246 1 98.62 93 GLY B CA 1
ATOM 1556 C C . GLY B 1 93 ? 4.195 9.383 -5.055 1 98.62 93 GLY B C 1
ATOM 1557 O O . GLY B 1 93 ? 5.109 9.766 -5.789 1 98.62 93 GLY B O 1
ATOM 1558 N N . LEU B 1 94 ? 3.721 10.117 -4.094 1 98.62 94 LEU B N 1
ATOM 1559 C CA . LEU B 1 94 ? 4.246 11.453 -3.832 1 98.62 94 LEU B CA 1
ATOM 1560 C C . LEU B 1 94 ? 5.508 11.391 -2.98 1 98.62 94 LEU B C 1
ATOM 1562 O O . LEU B 1 94 ? 6.48 12.094 -3.252 1 98.62 94 LEU B O 1
ATOM 1566 N N . PHE B 1 95 ? 5.426 10.578 -1.911 1 98.38 95 PHE B N 1
ATOM 1567 C CA . PHE B 1 95 ? 6.559 10.383 -1.014 1 98.38 95 PHE B CA 1
ATOM 1568 C C . PHE B 1 95 ? 6.719 8.914 -0.659 1 98.38 95 PHE B C 1
ATOM 1570 O O . PHE B 1 95 ? 5.73 8.211 -0.425 1 98.38 95 PHE B O 1
ATOM 1577 N N . PRO B 1 96 ? 7.891 8.406 -0.518 1 97.31 96 PRO B N 1
ATOM 1578 C CA . PRO B 1 96 ? 9.117 9.141 -0.825 1 97.31 96 PRO B CA 1
ATOM 1579 C C . PRO B 1 96 ? 9.211 9.555 -2.293 1 97.31 96 PRO B C 1
ATOM 1581 O O . PRO B 1 96 ? 8.492 9.008 -3.135 1 97.31 96 PRO B O 1
ATOM 1584 N N . GLN B 1 97 ? 10.086 10.672 -2.523 1 87.5 97 GLN B N 1
ATOM 158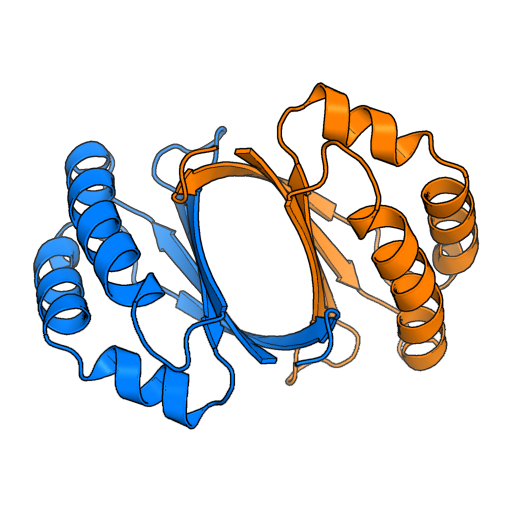5 C CA . GLN B 1 97 ? 10.344 11.102 -3.893 1 87.5 97 GLN B CA 1
ATOM 1586 C C . GLN B 1 97 ? 11.352 10.188 -4.578 1 87.5 97 GLN B C 1
ATOM 1588 O O . GLN B 1 97 ? 12.391 9.859 -4.004 1 87.5 97 GLN B O 1
ATOM 1593 N N . GLY B 1 98 ? 11 9.594 -5.852 1 69.81 98 GLY B N 1
ATOM 1594 C CA . GLY B 1 98 ? 11.969 8.812 -6.605 1 69.81 98 GLY B CA 1
ATOM 1595 C C . GLY B 1 98 ? 11.32 7.84 -7.574 1 69.81 98 GLY B C 1
ATOM 1596 O O . GLY B 1 98 ? 10.102 7.648 -7.547 1 69.81 98 GLY B O 1
#

Secondary structure (DSSP, 8-state):
-EEEEEEEEB-GGGHHHHHHHHHHHHHHHTTSTTEEEEEEEE-SS-TTEEEEEEEESSHHHHHHHTTSHHHHHHHHHHGGGBSS--EEEEEEEEES--/-EEEEEEEEB-GGGHHHHHHHHHHHHHHHTTSTTEEEEEEEE-SS-TTEEEEEEEESSHHHHHHHTTSHHHHHHHHHHGGGBSS--EEEEEEEEES--

Solvent-accessible surface area (backbone atoms only — not comparable to full-atom values): 9933 Å² total; per-residue (Å²): 46,35,27,32,47,30,42,37,40,37,32,76,93,33,42,68,59,48,51,56,49,48,48,55,33,38,66,54,47,64,68,38,90,38,44,77,42,52,35,36,30,32,28,80,89,43,75,36,33,34,38,39,42,36,29,14,56,35,67,66,41,50,55,49,49,69,68,34,68,56,44,48,52,41,54,62,69,46,56,84,38,46,67,48,84,69,43,75,45,67,30,38,35,62,32,68,80,91,45,35,28,33,47,29,43,39,39,37,32,76,93,36,42,69,59,49,52,56,48,47,49,56,35,36,65,54,46,64,67,40,91,38,43,76,42,54,34,35,30,32,28,79,89,44,74,37,34,34,37,39,41,36,29,14,56,34,67,66,39,50,55,50,49,69,68,34,69,54,44,48,51,39,54,63,69,47,56,84,38,45,67,49,83,70,43,73,46,67,31,37,33,62,32,68,81,90

InterPro domains:
  IPR007138 Antibiotic biosynthesis monooxygenase domain [PF03992] (1-76)
  IPR007138 Antibiotic biosynthesis monooxygenase domain [PS51725] (2-90)
  IPR011008 Dimeric alpha-beta barrel [SSF54909] (1-94)
  IPR050744 AI-2 Signaling Cycle Isomerase LsrG [PTHR33336] (1-92)

Nearest PDB structures (foldseek):
  2omo-assembly4_E  TM=9.952E-01  e=2.935E-15  Nitrosomonas europaea
  2omo-assembly2_C  TM=9.976E-01  e=7.120E-15  Nitrosomonas europaea
  2gff-assembly1_A  TM=9.787E-01  e=6.786E-13  Yersinia pestis
  4hl9-assembly4_H  TM=9.563E-01  e=8.460E-09  Rhodospirillum rubrum ATCC 11170
  4zos-assembly1_C  TM=9.527E-01  e=6.669E-07  Yersinia enterocolitica subsp. enterocolitica 8081

Organism: Methylotuvimicrobium buryatense (NCBI:txid95641)

Sequence (196 aa):
MHVTLVHVHVKLDHIDDFIAATKRNHEASIREAGNRRFDVLQSPENPGQFILYEAYVSAEDAAAHKQTEHYLAWRDTVADWMAEPRQGIRYEGLFPQGMHVTLVHVHVKLDHIDDFIAATKRNHEASIREAGNRRFDVLQSPENPGQFILYEAYVSAEDAAAHKQTEHYLAWRDTVADWMAEPRQGIRYEGLFPQG

Radius of gyration: 16.87 Å; Cα contacts (8 Å, |Δi|>4): 398; chains: 2; bounding box: 30×47×40 Å

Foldseek 3Di:
DKKKKKKFFFAPVCLVVLVVLVVQLQVVLCPQPFWPDWDWAADPVHRRIIITITDGNDPVSVVVSCVDPSNVVSCVSRVVGTPDDMDMDIDDDPPPDD/DKKKKKKFFFAPVCLVVLVVLVVQLQVVLCPQPFWDDWDWAADPVHRRIIITITDGNDPVSVVVSCVDPSNVVSCVSRVVGTPDDMDMDIDDDPPPDD